Protein AF-A0A167CX88-F1 (afdb_monomer_lite)

pLDDT: mean 72.49, std 18.44, range [33.09, 95.12]

Secondary structure (DSSP, 8-state):
-BTT-EEEEES-GGGEEEEEE--S-GGGGGSS----EEEEEESS--EEEE----TT---SSPEEEEEEEE-SS-PEEES-GGGEEEE-STT-EEEE----TT-S-SSSS-EEEESSEEEEEEEES-EEEEEEPTT-EEEE-TTTEEEEEPPTT--PPEEE------------HHHHHHHHH-GGGGTHHHHHHHHHHHHHSSSS-EEEEESSEEEEEESSPPPHHHHS-HHHHHHHHTT-

Sequence (240 aa):
MRRGSIVGVNGSLADITSNLAIKQPLKELASTKPVLYQHVSATSPATLLVADSSKKSRSHSANRYTVINVDESRSWTVGQRNAILGWNSAFVKVEAKKTGLGSMWKHWGNVSVSGTGQLVLVGDGDLFQIDVGAGEDVLLNPSNVIAYTDSVEGGEGTITRLPHLKSYIELPTVVTDWLEGHKLIKSASSWLKTLTTRLLWRDDISLKLKGPRRVILQTEGTSLDELFTKTELMTRIANK

Foldseek 3Di:
DFPPFWPDKDDDPVQKDKAKDPPDDVVVCVPDPDRTDIDIDGPDDMDTDGHDPDPPPPAPADKDKDKDWAAQQWKKQFFAPSFFRDWDDPFKDWDQAPDPPPPLFNFTSRIIIHGGTMTMTIDGADKDKDFAAAQGKDKADSQFFGMKIAAPVDDDWDWAWPPDPPPPPPDPVVVVVVCPPDPVCVVVVVVVVVVCCVVVVNHTIITMDHDRMMTMTHPDGDDVVNRGPPCSVVVVVVVD

Radius of gyration: 21.55 Å; chains: 1; bounding box: 52×51×61 Å

Structure (mmCIF, N/CA/C/O backbone):
data_AF-A0A167CX88-F1
#
_entry.id   AF-A0A167CX88-F1
#
loop_
_atom_site.group_PDB
_atom_site.id
_atom_site.type_symbol
_atom_site.label_atom_id
_atom_site.label_alt_id
_atom_site.label_comp_id
_atom_site.label_asym_id
_atom_site.label_entity_id
_atom_site.label_seq_id
_atom_site.pdbx_PDB_ins_code
_atom_site.Cartn_x
_atom_site.Cartn_y
_atom_site.Cartn_z
_atom_site.occupancy
_atom_site.B_iso_or_equiv
_atom_site.auth_seq_id
_atom_site.auth_comp_id
_atom_site.auth_asym_id
_atom_site.auth_atom_id
_atom_site.pdbx_PDB_model_num
ATOM 1 N N . MET A 1 1 ? -6.423 4.241 9.506 1.00 88.50 1 MET A N 1
ATOM 2 C CA . MET A 1 1 ? -6.813 4.689 8.145 1.00 88.50 1 MET A CA 1
ATOM 3 C C . MET A 1 1 ? -6.254 6.076 7.860 1.00 88.50 1 MET A C 1
ATOM 5 O O . MET A 1 1 ? -5.916 6.782 8.806 1.00 88.50 1 MET A O 1
ATOM 9 N N . ARG A 1 2 ? -6.103 6.466 6.594 1.00 87.44 2 ARG A N 1
ATOM 10 C CA . ARG A 1 2 ? -5.582 7.776 6.182 1.00 87.44 2 ARG A CA 1
ATOM 11 C C . ARG A 1 2 ? -6.521 8.885 6.659 1.00 87.44 2 ARG A C 1
ATOM 13 O O . ARG A 1 2 ? -7.742 8.746 6.592 1.00 87.44 2 ARG A O 1
ATOM 20 N N . ARG A 1 3 ? -5.977 9.988 7.166 1.00 86.69 3 ARG A N 1
ATOM 21 C CA . ARG A 1 3 ? -6.792 11.124 7.617 1.00 86.69 3 ARG A CA 1
ATOM 22 C C . ARG A 1 3 ? -7.563 11.721 6.436 1.00 86.69 3 ARG A C 1
ATOM 24 O O . ARG A 1 3 ? -6.979 11.937 5.379 1.00 86.69 3 ARG A O 1
ATOM 31 N N . GLY A 1 4 ? -8.847 12.013 6.644 1.00 86.69 4 GLY A N 1
ATOM 32 C CA . GLY A 1 4 ? -9.720 12.601 5.619 1.00 86.69 4 GLY A CA 1
ATOM 33 C C . GLY A 1 4 ? -10.265 11.607 4.590 1.00 86.69 4 GLY A C 1
ATOM 34 O O . GLY A 1 4 ? -10.942 12.030 3.665 1.00 86.69 4 GLY A O 1
ATOM 35 N N . SER A 1 5 ? -9.998 10.307 4.763 1.00 90.06 5 SER A N 1
ATOM 36 C CA . SER A 1 5 ? -10.525 9.256 3.880 1.00 90.06 5 SER A CA 1
ATOM 37 C C . SER A 1 5 ? -11.929 8.768 4.253 1.00 90.06 5 SER A C 1
ATOM 39 O O . SER A 1 5 ? -12.544 8.034 3.493 1.00 90.06 5 SER A O 1
ATOM 41 N N . ILE A 1 6 ? -12.461 9.141 5.419 1.00 91.31 6 ILE A N 1
ATOM 42 C CA . ILE A 1 6 ? -13.815 8.736 5.817 1.00 91.31 6 ILE A CA 1
ATOM 43 C C . ILE A 1 6 ? -14.828 9.576 5.041 1.00 91.31 6 ILE A C 1
ATOM 45 O O . ILE A 1 6 ? -14.807 10.802 5.127 1.00 91.31 6 ILE A O 1
ATOM 49 N N . VAL A 1 7 ? -15.722 8.901 4.324 1.00 92.69 7 VAL A N 1
ATOM 50 C CA . VAL A 1 7 ? -16.837 9.508 3.585 1.00 92.69 7 VAL A CA 1
ATOM 51 C C . VAL A 1 7 ? -18.115 9.471 4.414 1.00 92.69 7 VAL A C 1
ATOM 53 O O . VAL A 1 7 ? -18.885 10.425 4.408 1.00 92.69 7 VAL A O 1
ATOM 56 N N . GLY A 1 8 ? -18.337 8.376 5.141 1.00 91.50 8 GLY A N 1
ATOM 57 C CA . GLY A 1 8 ? -19.558 8.171 5.907 1.00 91.50 8 GLY A CA 1
ATOM 58 C C . GLY A 1 8 ? -19.356 7.212 7.068 1.00 91.50 8 GLY A C 1
ATOM 59 O O . GLY A 1 8 ? -18.467 6.359 7.050 1.00 91.50 8 GLY A O 1
ATOM 60 N N . VAL A 1 9 ? -20.199 7.370 8.082 1.00 92.88 9 VAL A N 1
ATOM 61 C CA . VAL A 1 9 ? -20.203 6.567 9.303 1.00 92.88 9 VAL A CA 1
ATOM 62 C C . VAL A 1 9 ? -21.646 6.185 9.603 1.00 92.88 9 VAL A C 1
ATOM 64 O O . VAL A 1 9 ? -22.520 7.047 9.591 1.00 92.88 9 VAL A O 1
ATOM 67 N N . ASN A 1 10 ? -21.889 4.905 9.863 1.00 93.69 10 ASN A N 1
ATOM 68 C CA . ASN A 1 10 ? -23.180 4.386 10.299 1.00 93.69 10 ASN A CA 1
ATOM 69 C C . ASN A 1 10 ? -23.002 3.634 11.627 1.00 93.69 10 ASN A C 1
ATOM 71 O O . ASN A 1 10 ? -22.122 2.778 11.729 1.00 93.69 10 ASN A O 1
ATOM 75 N N . GLY A 1 11 ? -23.812 3.965 12.632 1.00 90.81 11 GLY A N 1
ATOM 76 C CA . GLY A 1 11 ? -23.753 3.405 13.983 1.00 90.81 11 GLY A CA 1
ATOM 77 C C . GLY A 1 11 ? -24.022 4.458 15.060 1.00 90.81 11 GLY A C 1
ATOM 78 O O . GLY A 1 11 ? -24.407 5.591 14.764 1.00 90.81 11 GLY A O 1
ATOM 79 N N . SER A 1 12 ? -23.797 4.090 16.321 1.00 89.19 12 SER A N 1
ATOM 80 C CA . SER A 1 12 ? -23.878 5.023 17.448 1.00 89.19 12 SER A CA 1
ATOM 81 C C . SER A 1 12 ? -22.685 5.980 17.418 1.00 89.19 12 SER A C 1
ATOM 83 O O . SER A 1 12 ? -21.560 5.607 17.739 1.00 89.19 12 SER A O 1
ATOM 85 N N . LEU A 1 13 ? -22.910 7.231 17.008 1.00 84.56 13 LEU A N 1
ATOM 86 C CA . LEU A 1 13 ? -21.833 8.223 16.875 1.00 84.56 13 LEU A CA 1
ATOM 87 C C . LEU A 1 13 ? -21.179 8.586 18.217 1.00 84.56 13 LEU A C 1
ATOM 89 O O . LEU A 1 13 ? -20.028 9.012 18.230 1.00 84.56 13 LEU A O 1
ATOM 93 N N . ALA A 1 14 ? -21.893 8.399 19.331 1.00 83.81 14 ALA A N 1
ATOM 94 C CA . ALA A 1 14 ? -21.364 8.614 20.678 1.00 83.81 14 ALA A CA 1
ATOM 95 C C . ALA A 1 14 ? -20.278 7.590 21.058 1.00 83.81 14 ALA A C 1
ATOM 97 O O . ALA A 1 14 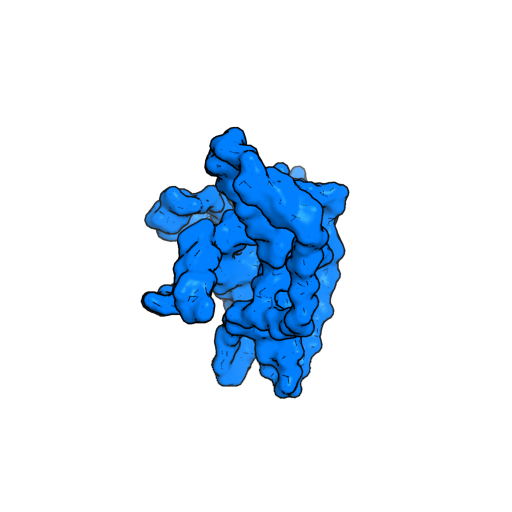? -19.400 7.889 21.861 1.00 83.81 14 ALA A O 1
ATOM 98 N N . ASP A 1 15 ? -20.319 6.411 20.438 1.00 83.69 15 ASP A N 1
ATOM 99 C CA . ASP A 1 15 ? -19.433 5.280 20.716 1.00 83.69 15 ASP A CA 1
ATOM 100 C C . ASP A 1 15 ? -18.189 5.258 19.820 1.00 83.69 15 ASP A C 1
ATOM 102 O O . ASP A 1 15 ? -17.337 4.377 19.954 1.00 83.69 15 ASP A O 1
ATOM 106 N N . ILE A 1 16 ? -18.084 6.203 18.879 1.00 84.56 16 ILE A N 1
ATOM 107 C CA . ILE A 1 16 ? -17.019 6.258 17.880 1.00 84.56 16 ILE A CA 1
ATOM 108 C C . ILE A 1 16 ? -16.039 7.362 18.247 1.00 84.56 16 ILE A C 1
ATOM 110 O O . ILE A 1 16 ? -16.368 8.547 18.270 1.00 84.56 16 ILE A O 1
ATOM 114 N N . THR A 1 17 ? -14.786 6.977 18.448 1.00 86.00 17 THR A N 1
ATOM 115 C CA . THR A 1 17 ? -13.707 7.915 18.754 1.00 86.00 17 THR A CA 1
ATOM 116 C C . THR A 1 17 ? -12.650 7.882 17.661 1.00 86.00 17 THR A C 1
ATOM 118 O O . THR A 1 17 ? -12.182 6.812 17.266 1.00 86.00 17 THR A O 1
ATOM 121 N N . SER A 1 18 ? -12.242 9.061 17.187 1.00 82.94 18 SER A N 1
ATOM 122 C CA . SER A 1 18 ? -11.177 9.223 16.193 1.00 82.94 18 SER A CA 1
ATOM 123 C C . SER A 1 18 ? -9.986 9.947 16.810 1.00 82.94 18 SER A C 1
ATOM 125 O O . SER A 1 18 ? -10.054 11.143 17.086 1.00 82.94 18 SER A O 1
ATOM 127 N N . ASN A 1 19 ? -8.871 9.239 16.961 1.00 82.38 19 ASN A N 1
ATOM 128 C CA . ASN A 1 19 ? -7.617 9.787 17.464 1.00 82.38 19 ASN A CA 1
ATOM 129 C C . ASN A 1 19 ? -6.612 9.969 16.324 1.00 82.38 19 ASN A C 1
ATOM 131 O O . ASN A 1 19 ? -6.424 9.085 15.484 1.00 82.38 19 ASN A O 1
ATOM 135 N N . LEU A 1 20 ? -5.935 11.117 16.285 1.00 75.38 20 LEU A N 1
ATOM 136 C CA . LEU A 1 20 ? -4.880 11.357 15.305 1.00 75.38 20 LEU A CA 1
ATOM 137 C C . LEU A 1 20 ? -3.637 10.539 15.675 1.00 75.38 20 LEU A C 1
ATOM 139 O O . LEU A 1 20 ? -3.108 10.667 16.774 1.00 75.38 20 LEU A O 1
ATOM 143 N N . ALA A 1 21 ? -3.140 9.738 14.734 1.00 68.56 21 ALA A N 1
ATOM 144 C CA . ALA A 1 21 ? -1.930 8.948 14.903 1.00 68.56 21 ALA A CA 1
ATOM 145 C C . ALA A 1 21 ? -0.823 9.498 13.994 1.00 68.56 21 ALA A C 1
ATOM 147 O O . ALA A 1 21 ? -0.744 9.189 12.800 1.00 68.56 21 ALA A O 1
ATOM 148 N N . ILE A 1 22 ? 0.067 10.308 14.568 1.00 62.81 22 ILE A N 1
ATOM 149 C CA . ILE A 1 22 ? 1.291 10.741 13.889 1.00 62.81 22 ILE A CA 1
ATOM 150 C C . ILE A 1 22 ? 2.338 9.647 14.101 1.00 62.81 22 ILE A C 1
ATOM 152 O O . ILE A 1 22 ? 3.037 9.618 15.105 1.00 62.81 22 ILE A O 1
ATOM 156 N N . LYS A 1 23 ? 2.418 8.706 13.159 1.00 59.84 23 LYS A N 1
ATOM 157 C CA . LYS A 1 23 ? 3.339 7.559 13.240 1.00 59.84 23 LYS A CA 1
ATOM 158 C C . LYS A 1 23 ? 4.751 7.836 12.695 1.00 59.84 23 LYS A C 1
ATOM 160 O O . LYS A 1 23 ? 5.501 6.892 12.486 1.00 59.84 23 LYS A O 1
ATOM 165 N N . GLN A 1 24 ? 5.121 9.093 12.433 1.00 56.62 24 GLN A N 1
ATOM 166 C CA . GLN A 1 24 ? 6.445 9.433 11.893 1.00 56.62 24 GLN A CA 1
ATOM 167 C C . GLN A 1 24 ? 7.223 10.390 12.800 1.00 56.62 24 GLN A C 1
ATOM 169 O O . GLN A 1 24 ? 6.633 11.347 13.307 1.00 56.62 24 GLN A O 1
ATOM 174 N N . PRO A 1 25 ? 8.543 10.186 12.967 1.00 47.22 25 PRO A N 1
ATOM 175 C CA . PRO A 1 25 ? 9.397 11.143 13.654 1.00 47.22 25 PRO A CA 1
ATOM 176 C C . PRO A 1 25 ? 9.430 12.464 12.875 1.00 47.22 25 PRO A C 1
ATOM 178 O O . PRO A 1 25 ? 9.623 12.472 11.659 1.00 47.22 25 PRO A O 1
ATOM 181 N N . LEU A 1 26 ? 9.291 13.598 13.575 1.00 47.09 26 LEU A N 1
ATOM 182 C CA . LEU A 1 26 ? 9.173 14.922 12.946 1.00 47.09 26 LEU A CA 1
ATOM 183 C C . LEU A 1 26 ? 10.333 15.285 11.996 1.00 47.09 26 LEU A C 1
ATOM 185 O O . LEU A 1 26 ? 10.169 16.126 11.120 1.00 47.09 26 LEU A O 1
ATOM 189 N N . LYS A 1 27 ? 11.495 14.633 12.124 1.00 45.44 27 LYS A N 1
ATOM 190 C CA . LYS A 1 27 ? 12.666 14.855 11.261 1.00 45.44 27 LYS A CA 1
ATOM 191 C C . LYS A 1 27 ? 12.465 14.366 9.817 1.00 45.44 27 LYS A C 1
ATOM 193 O O . LYS A 1 27 ? 13.036 14.956 8.907 1.00 45.44 27 LYS A O 1
ATOM 198 N N . GLU A 1 28 ? 11.621 13.358 9.582 1.00 50.78 28 GLU A N 1
ATOM 199 C CA . GLU A 1 28 ? 11.285 12.883 8.225 1.00 50.78 28 GLU A CA 1
ATOM 200 C C . GLU A 1 28 ? 10.271 13.796 7.505 1.00 50.78 28 GLU A C 1
ATOM 202 O O . GLU A 1 28 ? 10.107 13.718 6.286 1.00 50.78 28 GLU A O 1
ATOM 207 N N . LEU A 1 29 ? 9.625 14.710 8.242 1.00 43.88 29 LEU A N 1
ATOM 208 C CA . LEU A 1 29 ? 8.629 15.657 7.723 1.00 43.88 29 LEU A CA 1
ATOM 209 C C . LEU A 1 29 ? 9.241 16.804 6.910 1.00 43.88 29 LEU A C 1
ATOM 211 O O . LEU A 1 29 ? 8.539 17.436 6.126 1.00 43.88 29 LEU A O 1
ATOM 215 N N . ALA A 1 30 ? 10.536 17.086 7.084 1.00 42.59 30 ALA A N 1
ATOM 216 C CA . ALA A 1 30 ? 11.193 18.233 6.454 1.00 42.59 30 ALA A CA 1
ATOM 217 C C . ALA A 1 30 ? 11.396 18.068 4.934 1.00 42.59 30 ALA A C 1
ATOM 219 O O . ALA A 1 30 ? 11.572 19.055 4.227 1.00 42.59 30 ALA A O 1
ATOM 220 N N . SER A 1 31 ? 11.356 16.831 4.421 1.00 48.62 31 SER A N 1
ATOM 221 C CA . SER A 1 31 ? 11.623 16.514 3.009 1.00 48.62 31 SER A CA 1
ATOM 222 C C . SER A 1 31 ? 10.366 16.182 2.196 1.00 48.62 31 SER A C 1
ATOM 224 O O . SER A 1 31 ? 10.435 16.190 0.968 1.00 48.62 31 SER A O 1
ATOM 226 N N . THR A 1 32 ? 9.238 15.849 2.835 1.00 53.78 32 THR A N 1
ATOM 227 C CA . THR A 1 32 ? 8.076 15.264 2.139 1.00 53.78 32 THR A CA 1
ATOM 228 C C . THR A 1 32 ? 6.777 15.545 2.891 1.00 53.78 32 THR A C 1
ATOM 230 O O . THR A 1 32 ? 6.758 15.545 4.120 1.00 53.78 32 THR A O 1
ATOM 233 N N . LYS A 1 33 ? 5.659 15.741 2.174 1.00 57.91 33 LYS A N 1
ATOM 234 C CA . LYS A 1 33 ? 4.341 15.921 2.809 1.00 57.91 33 LYS A CA 1
ATOM 235 C C . LYS A 1 33 ? 3.976 14.658 3.613 1.00 57.91 33 LYS A C 1
ATOM 237 O O . LYS A 1 33 ? 3.909 13.585 3.011 1.00 57.91 33 LYS A O 1
ATOM 242 N N . PRO A 1 34 ? 3.712 14.743 4.930 1.00 64.94 34 PRO A N 1
ATOM 243 C CA . PRO A 1 34 ? 3.355 13.568 5.715 1.00 64.94 34 PRO A CA 1
ATOM 244 C C . PRO A 1 34 ? 2.040 12.949 5.266 1.00 64.94 34 PRO A C 1
ATOM 246 O O . PRO A 1 34 ? 1.023 13.636 5.155 1.00 64.94 34 PRO A O 1
ATOM 249 N N . VAL A 1 35 ? 2.028 11.623 5.131 1.00 71.44 35 VAL A N 1
ATOM 250 C CA . VAL A 1 35 ? 0.777 10.866 5.183 1.00 71.44 35 VAL A CA 1
ATOM 251 C C . VAL A 1 35 ? 0.355 10.777 6.645 1.00 71.44 35 VAL A C 1
ATOM 253 O O . VAL A 1 35 ? 1.036 10.154 7.463 1.00 71.44 35 VAL A O 1
ATOM 256 N N . LEU A 1 36 ? -0.741 11.458 6.973 1.00 81.88 36 LEU A N 1
ATOM 257 C CA . LEU A 1 36 ? -1.349 11.433 8.298 1.00 81.88 36 LEU A CA 1
ATOM 258 C C . LEU A 1 36 ? -2.336 10.275 8.385 1.00 81.88 36 LEU A C 1
ATOM 260 O O . LEU A 1 36 ? -3.151 10.077 7.480 1.00 81.88 36 LEU A O 1
ATOM 264 N N . TYR A 1 37 ? -2.297 9.558 9.502 1.00 85.31 37 TYR A N 1
ATOM 265 C CA . TYR A 1 37 ? -3.230 8.483 9.799 1.00 85.31 37 TYR A CA 1
ATOM 266 C C . TYR A 1 37 ? -4.064 8.839 11.024 1.00 85.31 37 TYR A C 1
ATOM 268 O O . TYR A 1 37 ? -3.630 9.568 11.911 1.00 85.31 37 TYR A O 1
ATOM 276 N N . GLN A 1 38 ? -5.276 8.309 11.064 1.00 88.75 38 GLN A N 1
ATOM 277 C CA . GLN A 1 38 ? -6.162 8.360 12.214 1.00 88.75 38 GLN A CA 1
ATOM 278 C C . GLN A 1 38 ? -6.532 6.938 12.634 1.00 88.75 38 GLN A C 1
ATOM 280 O O . GLN A 1 38 ? -6.705 6.038 11.795 1.00 88.75 38 GLN A O 1
ATOM 285 N N . HIS A 1 39 ? -6.597 6.746 13.943 1.00 89.56 39 HIS A N 1
ATOM 286 C CA . HIS A 1 39 ? -7.103 5.550 14.584 1.00 89.56 39 HIS A CA 1
ATOM 287 C C . HIS A 1 39 ? -8.572 5.782 14.915 1.00 89.56 39 HIS A C 1
ATOM 289 O O . HIS A 1 39 ? -8.901 6.752 15.593 1.00 89.56 39 HIS A O 1
ATOM 295 N N . VAL A 1 40 ? -9.437 4.911 14.406 1.00 88.56 40 VAL A N 1
ATOM 296 C CA . VAL A 1 40 ? -10.869 4.947 14.691 1.00 88.56 40 VAL A CA 1
ATOM 297 C C . VAL A 1 40 ? -11.198 3.695 15.476 1.00 88.56 40 VAL A C 1
ATOM 299 O O . VAL A 1 40 ? -10.878 2.594 15.025 1.00 88.56 40 VAL A O 1
ATOM 302 N N . SER A 1 41 ? -11.812 3.881 16.634 1.00 88.88 41 SER A N 1
ATOM 303 C CA . SER A 1 41 ? -12.308 2.813 17.494 1.00 88.88 41 SER A CA 1
ATOM 304 C C . SER A 1 41 ? -13.787 3.040 17.764 1.00 88.88 41 SER A C 1
ATOM 306 O O . SER A 1 41 ? -14.226 4.185 17.876 1.00 88.88 41 SER A O 1
ATOM 308 N N . ALA A 1 42 ? -14.540 1.949 17.847 1.00 89.50 42 ALA A N 1
ATOM 309 C CA . ALA A 1 42 ? -15.957 1.956 18.170 1.00 89.50 42 ALA A CA 1
ATOM 310 C C . ALA A 1 42 ? -16.212 0.946 19.294 1.00 89.50 42 ALA A C 1
ATOM 312 O O . ALA A 1 42 ? -15.680 -0.165 19.239 1.00 89.50 42 ALA A O 1
ATOM 313 N N . THR A 1 43 ? -16.983 1.326 20.313 1.00 91.69 43 THR A N 1
ATOM 314 C CA . THR A 1 43 ? -17.401 0.415 21.399 1.00 91.69 43 THR A CA 1
ATOM 315 C C . THR A 1 43 ? -18.659 -0.381 21.043 1.00 91.69 43 THR A C 1
ATOM 317 O O . THR A 1 43 ? -18.909 -1.425 21.642 1.00 91.69 43 THR A O 1
ATOM 320 N N . SER A 1 44 ? -19.415 0.066 20.037 1.00 92.62 44 SER A N 1
ATOM 321 C CA . SER A 1 44 ? -20.565 -0.626 19.453 1.00 92.62 44 SER A CA 1
ATOM 322 C C . SER A 1 44 ? -20.344 -0.923 17.958 1.00 92.62 44 SER A C 1
ATOM 324 O O . SER A 1 44 ? -19.475 -0.308 17.329 1.00 92.62 44 SER A O 1
ATOM 326 N N . PRO A 1 45 ? -21.078 -1.887 17.361 1.00 92.56 45 PRO A N 1
ATOM 327 C CA . PRO A 1 45 ? -20.953 -2.196 15.939 1.00 92.56 45 PRO A CA 1
ATOM 328 C C . PRO A 1 45 ? -21.188 -0.957 15.068 1.00 92.56 45 PRO A C 1
ATOM 330 O O . PRO A 1 45 ? -22.246 -0.332 15.121 1.00 92.56 45 PRO A O 1
ATOM 333 N N . ALA A 1 46 ? -20.197 -0.619 14.245 1.00 90.69 46 ALA A N 1
ATOM 334 C CA . ALA A 1 46 ? -20.229 0.536 13.360 1.00 90.69 46 ALA A CA 1
ATOM 335 C C . ALA A 1 46 ? -19.707 0.161 11.971 1.00 90.69 46 ALA A C 1
ATOM 337 O O . ALA A 1 46 ? -18.821 -0.680 11.821 1.00 90.69 46 ALA A O 1
ATOM 338 N N . THR A 1 47 ? -20.249 0.816 10.949 1.00 92.94 47 THR A N 1
ATOM 339 C CA . THR A 1 47 ? -19.808 0.687 9.558 1.00 92.94 47 THR A CA 1
ATOM 340 C C . THR A 1 47 ? -19.201 2.003 9.098 1.00 92.94 47 THR A C 1
ATOM 342 O O . THR A 1 47 ? -19.774 3.072 9.309 1.00 92.94 47 THR A O 1
ATOM 345 N N . LEU A 1 48 ? -18.039 1.929 8.452 1.00 91.69 48 LEU A N 1
ATOM 346 C CA . LEU A 1 48 ? -17.325 3.087 7.923 1.00 91.69 48 LEU A CA 1
ATOM 347 C C . LEU A 1 48 ? -17.204 2.956 6.409 1.00 91.69 48 LEU A C 1
ATOM 349 O O . LEU A 1 48 ? -16.690 1.956 5.911 1.00 91.69 48 LEU A O 1
ATOM 353 N N . LEU A 1 49 ? -17.632 3.990 5.690 1.00 92.62 49 LEU A N 1
ATOM 354 C CA . LEU A 1 49 ? -17.334 4.144 4.275 1.00 92.62 49 LEU A CA 1
ATOM 355 C C . LEU A 1 49 ? -16.053 4.962 4.137 1.00 92.62 49 LEU A C 1
ATOM 357 O O . LEU A 1 49 ? -15.971 6.093 4.623 1.00 92.62 49 LEU A O 1
ATOM 361 N N . VAL A 1 50 ? -15.059 4.386 3.467 1.00 91.44 50 VAL A N 1
ATOM 362 C CA . VAL A 1 50 ? -13.736 4.984 3.287 1.00 91.44 50 VAL A CA 1
ATOM 363 C C . VAL A 1 50 ? -13.446 5.106 1.796 1.00 91.44 50 VAL A C 1
ATOM 365 O O . VAL A 1 50 ? -13.636 4.152 1.049 1.00 91.44 50 VAL A O 1
ATOM 368 N N . ALA A 1 51 ? -12.963 6.268 1.372 1.00 90.62 51 ALA A N 1
ATOM 369 C CA . ALA A 1 51 ? -12.484 6.524 0.024 1.00 90.62 51 ALA A CA 1
ATOM 370 C C . ALA A 1 51 ? -11.171 7.302 0.083 1.00 90.62 51 ALA A C 1
ATOM 372 O O . ALA A 1 51 ? -10.940 8.120 0.976 1.00 90.62 51 ALA A O 1
ATOM 373 N N . ASP A 1 52 ? -10.294 7.066 -0.886 1.00 87.62 52 ASP A N 1
ATOM 374 C CA . ASP A 1 52 ? -9.097 7.891 -1.003 1.00 87.62 52 ASP A CA 1
ATOM 375 C C . ASP A 1 52 ? -9.474 9.295 -1.488 1.00 87.62 52 ASP A C 1
ATOM 377 O O . ASP A 1 52 ? -9.989 9.482 -2.586 1.00 87.62 52 ASP A O 1
ATOM 381 N N . SER A 1 53 ? -9.210 10.292 -0.648 1.00 74.00 53 SER A N 1
ATOM 382 C CA . SER A 1 53 ? -9.522 11.697 -0.914 1.00 74.00 53 SER A CA 1
ATOM 383 C C . SER A 1 53 ? -8.356 12.439 -1.576 1.00 74.00 53 SER A C 1
ATOM 385 O O . SER A 1 53 ? -8.310 13.677 -1.561 1.00 74.00 53 SER A O 1
ATOM 387 N N . SER A 1 54 ? -7.331 11.720 -2.048 1.00 65.75 54 SER A N 1
ATOM 388 C CA . SER A 1 54 ? -6.125 12.358 -2.550 1.00 65.75 54 SER A CA 1
ATOM 389 C C . SER A 1 54 ? -6.383 12.952 -3.935 1.00 65.75 54 SER A C 1
ATOM 391 O O . SER A 1 54 ? -6.542 12.267 -4.935 1.00 65.75 54 SER A O 1
ATOM 393 N N . LYS A 1 55 ? -6.413 14.288 -3.997 1.00 52.84 55 LYS A N 1
ATOM 394 C CA . LYS A 1 55 ? -6.618 15.090 -5.223 1.00 52.84 55 LYS A CA 1
ATOM 395 C C . LYS A 1 55 ? -5.446 15.007 -6.220 1.00 52.84 55 LYS A C 1
ATOM 397 O O . LYS A 1 55 ? -5.221 15.936 -6.989 1.00 52.84 55 LYS A O 1
ATOM 402 N N . LYS A 1 56 ? -4.605 13.983 -6.092 1.00 53.06 56 LYS A N 1
ATOM 403 C CA . LYS A 1 56 ? -3.271 13.895 -6.692 1.00 53.06 56 LYS A CA 1
ATOM 404 C C . LYS A 1 56 ? -3.145 12.820 -7.749 1.00 53.06 56 LYS A C 1
ATOM 406 O O . LYS A 1 56 ? -2.113 12.817 -8.418 1.00 53.06 56 LYS A O 1
ATOM 411 N N . SER A 1 57 ? -4.153 11.969 -7.921 1.00 52.56 57 SER A N 1
ATOM 412 C CA . SER A 1 57 ? -4.153 11.093 -9.073 1.00 52.56 57 SER A CA 1
ATOM 413 C C . SER A 1 57 ? -4.274 11.974 -10.316 1.00 52.56 57 SER A C 1
ATOM 415 O O . SER A 1 57 ? -5.330 12.510 -10.636 1.00 52.56 57 SER A O 1
ATOM 417 N N . ARG A 1 58 ? -3.126 12.240 -10.954 1.00 55.34 58 ARG A N 1
ATOM 418 C CA . ARG A 1 58 ? -3.050 12.821 -12.304 1.00 55.34 58 ARG A CA 1
ATOM 419 C C . ARG A 1 58 ? -3.604 11.839 -13.342 1.00 55.34 58 ARG A C 1
ATOM 421 O O . ARG A 1 58 ? -3.710 12.197 -14.515 1.00 55.34 58 ARG A O 1
ATOM 428 N N . SER A 1 59 ? -3.911 10.620 -12.901 1.00 59.06 59 SER A N 1
ATOM 429 C CA . SER A 1 59 ? -4.671 9.631 -13.630 1.00 59.06 59 SER A CA 1
ATOM 430 C C . SER A 1 59 ? -6.039 10.185 -13.998 1.00 59.06 59 SER A C 1
ATOM 432 O O . SER A 1 59 ? -6.723 10.806 -13.186 1.00 59.06 59 SER A O 1
ATOM 434 N N . HIS A 1 60 ? -6.440 9.939 -15.239 1.00 65.25 60 HIS A N 1
ATOM 435 C CA . HIS A 1 60 ? -7.831 10.116 -15.652 1.00 65.25 60 HIS A CA 1
ATOM 436 C C . HIS A 1 60 ? -8.702 8.920 -15.233 1.00 65.25 60 HIS A C 1
ATOM 438 O O . HIS A 1 60 ? -9.918 8.956 -15.420 1.00 65.25 60 HIS A O 1
ATOM 444 N N . SER A 1 61 ? -8.093 7.872 -14.673 1.00 72.06 61 SER A N 1
ATOM 445 C CA . SER A 1 61 ? -8.770 6.659 -14.243 1.00 72.06 61 SER A CA 1
ATOM 446 C C . SER A 1 61 ? -9.198 6.737 -12.784 1.00 72.06 61 SER A C 1
ATOM 448 O O . SER A 1 61 ? -8.605 7.420 -11.951 1.00 72.06 61 SER A O 1
ATOM 450 N N . ALA A 1 62 ? -10.273 6.020 -12.472 1.00 80.75 62 ALA A N 1
ATOM 451 C CA . ALA A 1 62 ? -10.764 5.917 -11.109 1.00 80.75 62 ALA A CA 1
ATOM 452 C C . ALA A 1 62 ? -9.777 5.134 -10.231 1.00 80.75 62 ALA A C 1
ATOM 454 O O . ALA A 1 62 ? -9.263 4.095 -10.648 1.00 80.75 62 ALA A O 1
ATOM 455 N N . ASN A 1 63 ? -9.591 5.588 -8.991 1.00 87.50 63 ASN A N 1
ATOM 456 C CA . ASN A 1 63 ? -8.839 4.849 -7.981 1.00 87.50 63 ASN A CA 1
ATOM 457 C C . ASN A 1 63 ? -9.479 3.472 -7.745 1.00 87.50 63 ASN A C 1
ATOM 459 O O . ASN A 1 63 ? -10.705 3.354 -7.611 1.00 87.50 63 ASN A O 1
ATOM 463 N N . ARG A 1 64 ? -8.648 2.436 -7.643 1.00 91.81 64 ARG A N 1
ATOM 464 C CA . ARG A 1 64 ? -9.069 1.075 -7.290 1.00 91.81 64 ARG A CA 1
ATOM 465 C C . ARG A 1 64 ? -8.513 0.690 -5.931 1.00 91.81 64 ARG A C 1
ATOM 467 O O . ARG A 1 64 ? -7.457 1.160 -5.514 1.00 91.81 64 ARG A O 1
ATOM 474 N N . TYR A 1 65 ? -9.250 -0.171 -5.239 1.00 93.56 65 TYR A N 1
ATOM 475 C CA . TYR A 1 65 ? -8.913 -0.633 -3.899 1.00 93.56 65 TYR A CA 1
ATOM 476 C C . TYR A 1 65 ? -8.647 -2.130 -3.929 1.00 93.56 65 TYR A C 1
ATOM 478 O O . TYR A 1 65 ? -9.364 -2.876 -4.593 1.00 93.56 65 TYR A O 1
ATOM 486 N N . THR A 1 66 ? -7.648 -2.569 -3.175 1.00 95.12 66 THR A N 1
ATOM 487 C CA . THR A 1 66 ? -7.410 -3.988 -2.922 1.00 95.12 66 THR A CA 1
ATOM 488 C C . THR A 1 66 ? -7.189 -4.220 -1.438 1.00 95.12 66 THR A C 1
ATOM 490 O O . THR A 1 66 ? -6.608 -3.386 -0.738 1.00 95.12 66 THR A O 1
ATOM 493 N N . VAL A 1 67 ? -7.690 -5.350 -0.951 1.00 94.44 67 VAL A N 1
ATOM 494 C CA . VAL A 1 67 ? -7.506 -5.788 0.429 1.00 94.44 67 VAL A CA 1
ATOM 495 C C . VAL A 1 67 ? -6.558 -6.967 0.401 1.00 94.44 67 VAL A C 1
ATOM 497 O O . VAL A 1 67 ? -6.847 -7.989 -0.219 1.00 94.44 67 VAL A O 1
ATOM 500 N N . ILE A 1 68 ? -5.432 -6.826 1.087 1.00 93.00 68 ILE A N 1
ATOM 501 C CA . ILE A 1 68 ? -4.479 -7.912 1.263 1.00 93.00 68 ILE A CA 1
ATOM 502 C C . ILE A 1 68 ? -4.554 -8.419 2.699 1.00 93.00 68 ILE A C 1
ATOM 504 O O . ILE A 1 68 ? -4.630 -7.639 3.652 1.00 93.00 68 ILE A O 1
ATOM 508 N N . ASN A 1 69 ? -4.517 -9.738 2.847 1.00 92.38 69 ASN A N 1
ATOM 509 C CA . ASN A 1 69 ? -4.348 -10.367 4.148 1.00 92.38 69 ASN A CA 1
ATOM 510 C C . ASN A 1 69 ? -2.853 -10.361 4.484 1.00 92.38 69 ASN A C 1
ATOM 512 O O . ASN A 1 69 ? -2.029 -10.833 3.699 1.00 92.38 69 ASN A O 1
ATOM 516 N N . VAL A 1 70 ? -2.522 -9.779 5.630 1.00 90.69 70 VAL A N 1
ATOM 517 C CA . VAL A 1 70 ? -1.1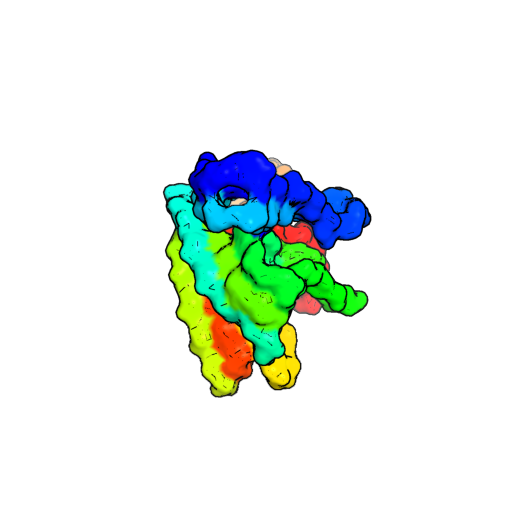80 -9.768 6.206 1.00 90.69 70 VAL A CA 1
ATOM 518 C C . VAL A 1 70 ? -1.129 -10.902 7.220 1.00 90.69 70 VAL A C 1
ATOM 520 O O . VAL A 1 70 ? -2.001 -10.996 8.089 1.00 90.69 70 VAL A O 1
ATOM 523 N N . ASP A 1 71 ? -0.133 -11.765 7.074 1.00 87.62 71 ASP A N 1
ATOM 524 C CA . ASP A 1 71 ? 0.141 -12.877 7.972 1.00 87.62 71 ASP A CA 1
ATOM 525 C C . ASP A 1 71 ? 1.532 -12.732 8.609 1.00 87.62 71 ASP A C 1
ATOM 527 O O . ASP A 1 71 ? 2.360 -11.916 8.196 1.00 87.62 71 ASP A O 1
ATOM 531 N N . GLU A 1 72 ? 1.803 -13.532 9.639 1.00 83.50 72 GLU A N 1
ATOM 532 C CA . GLU A 1 72 ? 3.105 -13.524 10.321 1.00 83.50 72 GLU A CA 1
ATOM 533 C C . GLU A 1 72 ? 4.211 -14.184 9.492 1.00 83.50 72 GLU A C 1
ATOM 535 O O . GLU A 1 72 ? 5.390 -14.030 9.804 1.00 83.50 72 GLU A O 1
ATOM 540 N N . SER A 1 73 ? 3.844 -14.923 8.441 1.00 83.00 73 SER A N 1
ATOM 541 C CA . SER A 1 73 ? 4.790 -15.696 7.640 1.00 83.00 73 SER A CA 1
ATOM 542 C C . SER A 1 73 ? 5.579 -14.821 6.669 1.00 83.00 73 SER A C 1
ATOM 544 O O . SER A 1 73 ? 6.737 -15.120 6.372 1.00 83.00 73 SER A O 1
ATOM 546 N N . ARG A 1 74 ? 4.964 -13.744 6.163 1.00 84.25 74 ARG A N 1
ATOM 547 C CA . ARG A 1 74 ? 5.566 -12.853 5.167 1.00 84.25 74 ARG A CA 1
ATOM 548 C C . ARG A 1 74 ? 5.256 -11.397 5.481 1.00 84.25 74 ARG A C 1
ATOM 550 O O . ARG A 1 74 ? 4.105 -10.964 5.475 1.00 84.25 74 ARG A O 1
ATOM 557 N N . SER A 1 75 ? 6.309 -10.604 5.654 1.00 88.12 75 SER A N 1
ATOM 558 C CA . SER A 1 75 ? 6.188 -9.150 5.656 1.00 88.12 75 SER A CA 1
ATOM 559 C C . SER A 1 75 ? 5.960 -8.620 4.243 1.00 88.12 75 SER A C 1
ATOM 561 O O . SER A 1 75 ? 6.455 -9.156 3.248 1.00 88.12 75 SER A O 1
ATOM 563 N N . TRP A 1 76 ? 5.208 -7.533 4.162 1.00 90.69 76 TRP A N 1
ATOM 564 C CA . TRP A 1 76 ? 4.973 -6.783 2.942 1.00 90.69 76 TRP A CA 1
ATOM 565 C C . TRP A 1 76 ? 5.833 -5.528 2.942 1.00 90.69 76 TRP A C 1
ATOM 567 O O . TRP A 1 76 ? 5.767 -4.717 3.864 1.00 90.69 76 TRP A O 1
ATOM 577 N N . THR A 1 77 ? 6.595 -5.329 1.877 1.00 89.25 77 THR A N 1
ATOM 578 C CA . THR A 1 77 ? 7.216 -4.044 1.583 1.00 89.25 77 THR A CA 1
ATOM 579 C C . THR A 1 77 ? 6.289 -3.254 0.666 1.00 89.25 77 THR A C 1
ATOM 581 O O . THR A 1 77 ? 5.958 -3.684 -0.440 1.00 89.25 77 THR A O 1
ATOM 584 N N . VAL A 1 78 ? 5.869 -2.075 1.119 1.00 88.31 78 VAL A N 1
ATOM 585 C CA . VAL A 1 78 ? 5.065 -1.145 0.324 1.00 88.31 78 VAL A CA 1
ATOM 586 C C . VAL A 1 78 ? 6.005 -0.160 -0.368 1.00 88.31 78 VAL A C 1
ATOM 588 O O . VAL A 1 78 ? 6.675 0.648 0.279 1.00 88.31 78 VAL A O 1
ATOM 591 N N . GLY A 1 79 ? 6.049 -0.242 -1.699 1.00 82.06 79 GLY A N 1
ATOM 592 C CA . GLY A 1 79 ? 6.833 0.632 -2.572 1.00 82.06 79 GLY A CA 1
ATOM 593 C C . GLY A 1 79 ? 6.363 2.079 -2.494 1.00 82.06 79 GLY A C 1
ATOM 594 O O . GLY A 1 79 ? 7.169 3.001 -2.365 1.00 82.06 79 GLY A O 1
ATOM 595 N N . GLN A 1 80 ? 5.043 2.264 -2.499 1.00 83.12 80 GLN A N 1
ATOM 596 C CA . GLN A 1 80 ? 4.397 3.569 -2.555 1.00 83.12 80 GLN A CA 1
ATOM 597 C C . GLN A 1 80 ? 3.667 3.871 -1.250 1.00 83.12 80 GLN A C 1
ATOM 599 O O . GLN A 1 80 ? 2.548 3.421 -1.016 1.00 83.12 80 GLN A O 1
ATOM 604 N N . ARG A 1 81 ? 4.265 4.697 -0.391 1.00 77.81 81 ARG A N 1
ATOM 605 C CA . ARG A 1 81 ? 3.678 5.035 0.916 1.00 77.81 81 ARG A CA 1
ATOM 60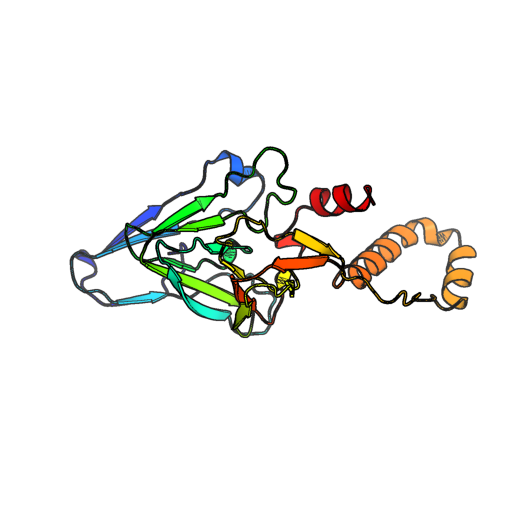6 C C . ARG A 1 81 ? 2.250 5.601 0.829 1.00 77.81 81 ARG A C 1
ATOM 608 O O . ARG A 1 81 ? 1.452 5.381 1.738 1.00 77.81 81 ARG A O 1
ATOM 615 N N . ASN A 1 82 ? 1.937 6.341 -0.236 1.00 82.00 82 ASN A N 1
ATOM 616 C CA . ASN A 1 82 ? 0.614 6.938 -0.451 1.00 82.00 82 ASN A CA 1
ATOM 617 C C . ASN A 1 82 ? -0.473 5.912 -0.796 1.00 82.00 82 ASN A C 1
ATOM 619 O O . ASN A 1 82 ? -1.647 6.235 -0.639 1.00 82.00 82 ASN A O 1
ATOM 623 N N . ALA A 1 83 ? -0.090 4.707 -1.222 1.00 88.56 83 ALA A N 1
ATOM 624 C CA . ALA A 1 83 ? -1.022 3.641 -1.556 1.00 88.56 83 ALA A CA 1
ATOM 625 C C . ALA A 1 83 ? -1.664 3.006 -0.314 1.00 88.56 83 ALA A C 1
ATOM 627 O O . ALA A 1 83 ? -2.657 2.302 -0.430 1.00 88.56 83 ALA A O 1
ATOM 628 N N . ILE A 1 84 ? -1.140 3.238 0.895 1.00 90.56 84 ILE A N 1
ATOM 629 C CA . ILE A 1 84 ? -1.746 2.702 2.119 1.00 90.56 84 ILE A CA 1
ATOM 630 C C . ILE A 1 84 ? -2.960 3.551 2.502 1.00 90.56 84 ILE A C 1
ATOM 632 O O . ILE A 1 84 ? -2.829 4.668 3.013 1.00 90.56 84 ILE A O 1
ATOM 636 N N . LEU A 1 85 ? -4.156 2.990 2.330 1.00 91.75 85 LEU A N 1
ATOM 637 C CA . LEU A 1 85 ? -5.396 3.624 2.774 1.00 91.75 85 LEU A CA 1
ATOM 638 C C . LEU A 1 85 ? -5.649 3.359 4.262 1.00 91.75 85 LEU A C 1
ATOM 640 O O . LEU A 1 85 ? -6.075 4.241 5.012 1.00 91.75 85 LEU A O 1
ATOM 644 N N . GLY A 1 86 ? -5.355 2.152 4.733 1.00 91.56 86 GLY A N 1
ATOM 645 C CA . GLY A 1 86 ? -5.529 1.785 6.131 1.00 91.56 86 GLY A CA 1
ATOM 646 C C . GLY A 1 86 ? -5.276 0.311 6.382 1.00 91.56 86 GLY A C 1
ATOM 647 O O . GLY A 1 86 ? -5.070 -0.457 5.457 1.00 91.56 86 GLY A O 1
ATOM 648 N N . TRP A 1 87 ? -5.295 -0.073 7.647 1.00 92.44 87 TRP A N 1
ATOM 649 C CA . TRP A 1 87 ? -5.205 -1.459 8.081 1.00 92.44 87 TRP A CA 1
ATOM 650 C C . TRP A 1 87 ? -6.109 -1.646 9.296 1.00 92.44 87 TRP A C 1
ATOM 652 O O . TRP A 1 87 ? -6.417 -0.670 9.996 1.00 92.44 87 TRP A O 1
ATOM 662 N N . ASN A 1 88 ? -6.537 -2.881 9.525 1.00 88.06 88 ASN A N 1
ATOM 663 C CA . ASN A 1 88 ? -7.217 -3.285 10.749 1.00 88.06 88 ASN A CA 1
ATOM 664 C C . ASN A 1 88 ? -6.265 -4.118 11.625 1.00 88.06 88 ASN A C 1
ATOM 666 O O . ASN A 1 88 ? -5.146 -4.421 11.220 1.00 88.06 88 ASN A O 1
ATOM 670 N N . SER A 1 89 ? -6.733 -4.480 12.821 1.00 74.31 89 SER A N 1
ATOM 671 C CA . SER A 1 89 ? -6.002 -5.251 13.833 1.00 74.31 89 SER A CA 1
ATOM 672 C C . SER A 1 89 ? -4.916 -4.477 14.595 1.00 74.31 89 SER A C 1
ATOM 674 O O . SER A 1 89 ? -4.141 -3.695 14.041 1.00 74.31 89 SER A O 1
ATOM 676 N N . ALA A 1 90 ? -4.855 -4.723 15.908 1.00 72.88 90 ALA A N 1
ATOM 677 C CA . ALA A 1 90 ? -3.788 -4.239 16.784 1.00 72.88 90 ALA A CA 1
ATOM 678 C C . ALA A 1 90 ? -2.443 -4.937 16.505 1.00 72.88 90 ALA A C 1
ATOM 680 O O . ALA A 1 90 ? -1.395 -4.435 16.909 1.00 72.88 90 ALA A O 1
ATOM 681 N N . PHE A 1 91 ? -2.472 -6.073 15.801 1.00 79.94 91 PHE A N 1
ATOM 682 C CA . PHE A 1 91 ? -1.294 -6.889 15.513 1.00 79.94 91 PHE A CA 1
ATOM 683 C C . PHE A 1 91 ? -0.592 -6.510 14.206 1.00 79.94 91 PHE A C 1
ATOM 685 O O . PHE A 1 91 ? 0.528 -6.960 13.986 1.00 79.94 91 PHE A O 1
ATOM 692 N N . VAL A 1 92 ? -1.195 -5.662 13.364 1.00 84.38 92 VAL A N 1
ATOM 693 C CA . VAL A 1 92 ? -0.531 -5.151 12.157 1.00 84.38 92 VAL A CA 1
ATOM 694 C C . VAL A 1 92 ? 0.390 -3.992 12.526 1.00 84.38 92 VAL A C 1
ATOM 696 O O . VAL A 1 92 ? -0.046 -2.916 12.960 1.00 84.38 92 VAL A O 1
ATOM 699 N N . LYS A 1 93 ? 1.688 -4.200 12.311 1.00 85.50 93 LYS A N 1
ATOM 700 C CA . LYS A 1 93 ? 2.731 -3.194 12.497 1.00 85.50 93 LYS A CA 1
ATOM 701 C C . LYS A 1 93 ? 3.090 -2.601 11.146 1.00 85.50 93 LYS A C 1
ATOM 703 O O . LYS A 1 93 ? 3.433 -3.314 10.214 1.00 85.50 93 LYS A O 1
ATOM 708 N N . VAL A 1 94 ? 2.989 -1.279 11.057 1.00 84.94 94 VAL A N 1
ATOM 709 C CA . VAL A 1 94 ? 3.394 -0.497 9.886 1.00 84.94 94 VAL A CA 1
ATOM 710 C C . VAL A 1 94 ? 4.552 0.375 10.329 1.00 84.94 94 VAL A C 1
ATOM 712 O O . VAL A 1 94 ? 4.352 1.310 11.111 1.00 84.94 94 VAL A O 1
ATOM 715 N N . GLU A 1 95 ? 5.748 0.049 9.860 1.00 82.19 95 GLU A N 1
ATOM 716 C CA . GLU A 1 95 ? 6.990 0.685 10.284 1.00 82.19 95 GLU A CA 1
ATOM 717 C C . GLU A 1 95 ? 7.762 1.209 9.078 1.00 82.19 95 GLU A C 1
ATOM 719 O O . GLU A 1 95 ? 7.741 0.629 7.991 1.00 82.19 95 GLU A O 1
ATOM 724 N N . ALA A 1 96 ? 8.463 2.325 9.271 1.00 75.56 96 ALA A N 1
ATOM 725 C CA . ALA A 1 96 ? 9.457 2.746 8.301 1.00 75.56 96 ALA A CA 1
ATOM 726 C C . ALA A 1 96 ? 10.602 1.725 8.327 1.00 75.56 96 ALA A C 1
ATOM 728 O O . ALA A 1 96 ? 11.178 1.456 9.385 1.00 75.56 96 ALA A O 1
ATOM 729 N N . LYS A 1 97 ? 10.930 1.141 7.174 1.00 69.19 97 LYS A N 1
ATOM 730 C CA . LYS A 1 97 ? 12.058 0.227 7.043 1.00 69.19 97 LYS A CA 1
ATOM 731 C C . LYS A 1 97 ? 13.311 1.006 7.427 1.00 69.19 97 LYS A C 1
ATOM 733 O O . LYS A 1 97 ? 13.645 2.001 6.785 1.00 69.19 97 LYS A O 1
ATOM 738 N N . LYS A 1 98 ? 13.998 0.567 8.487 1.00 55.72 98 LYS A N 1
ATOM 739 C CA . LYS A 1 98 ? 15.317 1.093 8.852 1.00 55.72 98 LYS A CA 1
ATOM 740 C C . LYS A 1 98 ? 16.293 0.661 7.778 1.00 55.72 98 LYS A C 1
ATOM 742 O O . LYS A 1 98 ? 16.934 -0.380 7.853 1.00 55.72 98 LYS A O 1
ATOM 747 N N . THR A 1 99 ? 16.363 1.467 6.743 1.00 50.44 99 THR A N 1
ATOM 748 C CA . THR A 1 99 ? 17.382 1.361 5.731 1.00 50.44 99 THR A CA 1
ATOM 749 C C . THR A 1 99 ? 18.734 1.553 6.401 1.00 50.44 99 THR A C 1
ATOM 751 O O . THR A 1 99 ? 19.015 2.632 6.926 1.00 50.44 99 THR A O 1
ATOM 754 N N . GLY A 1 100 ? 19.560 0.502 6.419 1.00 39.34 100 GLY A N 1
ATOM 755 C CA . GLY A 1 100 ? 20.968 0.627 6.792 1.00 39.34 100 GLY A CA 1
ATOM 756 C C . GLY A 1 100 ? 21.642 1.715 5.953 1.00 39.34 100 GLY A C 1
ATOM 757 O O . GLY A 1 100 ? 21.101 2.127 4.924 1.00 39.34 100 GLY A O 1
ATOM 758 N N . LEU A 1 101 ? 22.826 2.168 6.375 1.00 33.09 101 LEU A N 1
ATOM 759 C CA . LEU A 1 101 ? 23.623 3.254 5.771 1.00 33.09 101 LEU A CA 1
ATOM 760 C C . LEU A 1 101 ? 23.951 3.119 4.257 1.00 33.09 101 LEU A C 1
ATOM 762 O O . LEU A 1 101 ? 24.750 3.887 3.734 1.00 33.09 101 LEU A O 1
ATOM 766 N N . GLY A 1 102 ? 23.327 2.192 3.532 1.00 39.12 102 GLY A N 1
ATOM 767 C CA . GLY A 1 102 ? 23.431 2.002 2.091 1.00 39.12 102 GLY A CA 1
ATOM 768 C C . GLY A 1 102 ? 22.107 1.784 1.349 1.00 39.12 102 GLY A C 1
ATOM 769 O O . GLY A 1 102 ? 22.174 1.394 0.186 1.00 39.12 102 GLY A O 1
ATOM 770 N N . SER A 1 103 ? 20.920 2.012 1.937 1.00 45.72 103 SER A N 1
ATOM 771 C CA . SER A 1 103 ? 19.702 1.989 1.107 1.00 45.72 103 SER A CA 1
ATOM 772 C C . SER A 1 103 ? 19.685 3.181 0.166 1.00 45.72 103 SER A C 1
ATOM 774 O O . SER A 1 103 ? 19.687 4.339 0.583 1.00 45.72 103 SER A O 1
ATOM 776 N N . MET A 1 104 ? 19.703 2.869 -1.122 1.00 49.78 104 MET A N 1
ATOM 777 C CA . MET A 1 104 ? 19.937 3.817 -2.207 1.00 49.78 104 MET A CA 1
ATOM 778 C C . MET A 1 104 ? 18.700 4.630 -2.601 1.00 49.78 104 MET A C 1
ATOM 780 O O . MET A 1 104 ? 18.801 5.443 -3.514 1.00 49.78 104 MET A O 1
ATOM 784 N N . TRP A 1 105 ? 17.562 4.422 -1.931 1.00 58.84 105 TRP A N 1
ATOM 785 C CA . TRP A 1 105 ? 16.286 5.060 -2.258 1.00 58.84 105 TRP A CA 1
ATOM 786 C C . TRP A 1 105 ? 15.542 5.378 -0.957 1.00 58.84 105 TRP A C 1
ATOM 788 O O . TRP A 1 105 ? 14.908 4.513 -0.356 1.00 58.84 105 TRP A O 1
ATOM 798 N N . LYS A 1 106 ? 15.653 6.616 -0.470 1.00 57.16 106 LYS A N 1
ATOM 799 C CA . LYS A 1 106 ? 15.068 7.049 0.810 1.00 57.16 106 LYS A CA 1
ATOM 800 C C . LYS A 1 106 ? 13.538 7.091 0.768 1.00 57.16 106 LYS A C 1
ATOM 802 O O . LYS A 1 106 ? 12.903 7.060 1.825 1.00 57.16 106 LYS A O 1
ATOM 807 N N . HIS A 1 107 ? 12.945 7.158 -0.427 1.00 60.44 107 HIS A N 1
ATOM 808 C CA . HIS A 1 107 ? 11.522 7.461 -0.621 1.00 60.44 107 HIS A CA 1
ATOM 809 C C . HIS A 1 107 ? 10.670 6.301 -1.160 1.00 60.44 107 HIS A C 1
ATOM 811 O O . HIS A 1 107 ? 9.455 6.346 -0.979 1.00 60.44 107 HIS A O 1
ATOM 817 N N . TRP A 1 108 ? 11.271 5.256 -1.740 1.00 69.75 108 TRP A N 1
ATOM 818 C CA . TRP A 1 108 ? 10.556 4.109 -2.321 1.00 69.75 108 TRP A CA 1
ATOM 819 C C . TRP A 1 108 ? 10.862 2.810 -1.564 1.00 69.75 108 TRP A C 1
ATOM 821 O O . TRP A 1 108 ? 12.015 2.542 -1.231 1.00 69.75 108 TRP A O 1
ATOM 831 N N . GLY A 1 109 ? 9.841 1.991 -1.288 1.00 64.12 109 GLY A N 1
ATOM 832 C CA . GLY A 1 109 ? 10.014 0.697 -0.600 1.00 64.12 109 GLY A CA 1
ATOM 833 C C . GLY A 1 109 ? 10.416 0.819 0.873 1.00 64.12 109 GLY A C 1
ATOM 834 O O . GLY A 1 109 ? 10.992 -0.101 1.451 1.00 64.12 109 GLY A O 1
ATOM 835 N N . ASN A 1 110 ? 10.138 1.969 1.488 1.00 72.81 110 ASN A N 1
ATOM 836 C CA . ASN A 1 110 ? 10.573 2.306 2.841 1.00 72.81 110 ASN A CA 1
ATOM 837 C C . ASN A 1 110 ? 9.515 2.029 3.917 1.00 72.81 110 ASN A C 1
ATOM 839 O O . ASN A 1 110 ? 9.718 2.419 5.062 1.00 72.81 110 ASN A O 1
ATOM 843 N N . VAL A 1 111 ? 8.397 1.378 3.588 1.00 81.81 111 VAL A N 1
ATOM 844 C CA . VAL A 1 111 ? 7.384 0.973 4.570 1.00 81.81 111 VAL A CA 1
ATOM 845 C C . VAL A 1 111 ? 7.291 -0.542 4.592 1.00 81.81 111 VAL A C 1
ATOM 847 O O . VAL A 1 111 ? 6.983 -1.160 3.576 1.00 81.81 111 VAL A O 1
ATOM 850 N N . SER A 1 112 ? 7.537 -1.126 5.760 1.00 86.81 112 SER A N 1
ATOM 851 C CA . SER A 1 112 ? 7.310 -2.542 6.019 1.00 86.81 112 SER A CA 1
ATOM 852 C C . SER A 1 112 ? 6.014 -2.712 6.804 1.00 86.81 112 SER A C 1
ATOM 854 O O . SER A 1 112 ? 5.734 -1.963 7.746 1.00 86.81 112 SER A O 1
ATOM 856 N N . VAL A 1 113 ? 5.212 -3.682 6.385 1.00 88.88 113 VAL A N 1
ATOM 857 C CA . VAL A 1 113 ? 3.970 -4.087 7.032 1.00 88.88 113 VAL A CA 1
ATOM 858 C C . VAL A 1 113 ? 4.097 -5.550 7.434 1.00 88.88 113 VAL A C 1
ATOM 860 O O . VAL A 1 113 ? 4.395 -6.401 6.599 1.00 88.88 113 VAL A O 1
ATOM 863 N N . SER A 1 114 ? 3.884 -5.847 8.710 1.00 90.50 114 SER A N 1
ATOM 864 C CA . SER A 1 114 ? 4.012 -7.196 9.269 1.00 90.50 114 SER A CA 1
ATOM 865 C C . SER A 1 114 ? 2.947 -7.474 10.330 1.00 90.50 114 SER A C 1
ATOM 867 O O . SER A 1 114 ? 2.283 -6.554 10.816 1.00 90.50 114 SER A O 1
ATOM 869 N N . GLY A 1 115 ? 2.794 -8.749 10.694 1.00 89.25 115 GLY A N 1
ATOM 870 C CA . GLY A 1 115 ? 1.842 -9.218 11.701 1.00 89.25 115 GLY A CA 1
ATOM 871 C C . GLY A 1 115 ? 0.558 -9.767 11.085 1.00 89.25 115 GLY A C 1
ATOM 872 O O . GLY A 1 115 ? 0.551 -10.165 9.930 1.00 89.25 115 GLY A O 1
ATOM 873 N N . THR A 1 116 ? -0.532 -9.778 11.851 1.00 91.62 116 THR A N 1
ATOM 874 C CA . THR A 1 116 ? -1.771 -10.461 11.445 1.00 91.62 116 THR A CA 1
ATOM 875 C C . THR A 1 116 ? -2.938 -9.491 11.312 1.00 91.62 116 THR A C 1
ATOM 877 O O . THR A 1 116 ? -3.349 -8.852 12.288 1.00 91.62 116 THR A O 1
ATOM 880 N N . GLY A 1 117 ? -3.504 -9.400 10.108 1.00 91.94 117 GLY A N 1
ATOM 881 C CA . GLY A 1 117 ? -4.686 -8.586 9.830 1.00 91.94 117 GLY A CA 1
ATOM 882 C C . GLY A 1 117 ? -4.902 -8.335 8.343 1.00 91.94 117 GLY A C 1
ATOM 883 O O . GLY A 1 117 ? -4.510 -9.125 7.492 1.00 91.94 117 GLY A O 1
ATOM 884 N N . GLN A 1 118 ? -5.546 -7.221 8.025 1.00 93.62 118 GLN A N 1
ATOM 885 C CA . GLN A 1 118 ? -5.838 -6.788 6.665 1.00 93.62 118 GLN A CA 1
ATOM 886 C C . GLN A 1 118 ? -5.237 -5.410 6.430 1.00 93.62 118 GLN A C 1
ATOM 888 O O . GLN A 1 118 ? -5.373 -4.497 7.251 1.00 93.62 118 GLN A O 1
ATOM 893 N N . LEU A 1 119 ? -4.602 -5.256 5.276 1.00 93.25 119 LEU A N 1
ATOM 894 C CA . LEU A 1 119 ? -4.110 -3.989 4.765 1.00 93.25 119 LEU A CA 1
ATOM 895 C C . LEU A 1 119 ? -4.932 -3.625 3.530 1.00 93.25 119 LEU A C 1
ATOM 897 O O . LEU A 1 119 ? -5.108 -4.427 2.617 1.00 93.25 119 LEU A O 1
ATOM 901 N N . VAL A 1 120 ? -5.432 -2.398 3.509 1.00 94.38 120 VAL A N 1
ATOM 902 C CA . VAL A 1 120 ? -6.167 -1.832 2.383 1.00 94.38 120 VAL A CA 1
ATOM 903 C C . VAL A 1 120 ? -5.228 -0.917 1.617 1.00 94.38 120 VAL A C 1
ATOM 905 O O . VAL A 1 120 ? -4.715 0.072 2.160 1.00 94.38 120 VAL A O 1
ATOM 908 N N . LEU A 1 121 ? -5.022 -1.260 0.352 1.00 93.19 121 LEU A N 1
ATOM 909 C CA . LEU A 1 121 ? -4.220 -0.503 -0.591 1.00 93.19 121 LEU A CA 1
ATOM 910 C C . LEU A 1 121 ? -5.126 0.186 -1.613 1.00 93.19 121 LEU A C 1
ATOM 912 O O . LEU A 1 121 ? -6.178 -0.334 -1.984 1.00 93.19 121 LEU A O 1
ATOM 916 N N . VAL A 1 122 ? -4.698 1.357 -2.065 1.00 92.44 122 VAL A N 1
ATOM 917 C CA . VAL A 1 122 ? -5.287 2.110 -3.168 1.00 92.44 122 VAL A CA 1
ATOM 918 C C . VAL A 1 122 ? -4.235 2.292 -4.253 1.00 92.44 122 VAL A C 1
ATOM 920 O O . VAL A 1 122 ? -3.072 2.545 -3.940 1.00 92.44 122 VAL A O 1
ATOM 923 N N . GLY A 1 123 ? -4.639 2.166 -5.511 1.00 90.06 123 GLY A N 1
ATOM 924 C CA . GLY A 1 123 ? -3.791 2.499 -6.6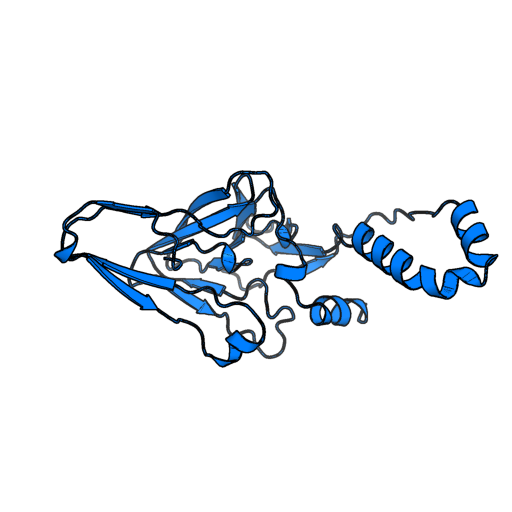49 1.00 90.06 123 GLY A CA 1
ATOM 925 C C . GLY A 1 123 ? -4.565 3.152 -7.780 1.00 90.06 123 GLY A C 1
ATOM 926 O O . GLY A 1 123 ? -5.798 3.246 -7.744 1.00 90.06 123 GLY A O 1
ATOM 927 N N . ASP A 1 124 ? -3.801 3.607 -8.763 1.00 88.06 124 ASP A N 1
ATOM 928 C CA . ASP A 1 124 ? -4.278 4.358 -9.917 1.00 88.06 124 ASP A CA 1
ATOM 929 C C . ASP A 1 124 ? -4.547 3.410 -11.101 1.00 88.06 124 ASP A C 1
ATOM 931 O O . ASP A 1 124 ? -3.670 2.660 -11.545 1.00 88.06 124 ASP A O 1
ATOM 935 N N . GLY A 1 125 ? -5.769 3.444 -11.635 1.00 88.19 125 GLY A N 1
ATOM 936 C CA . GLY A 1 125 ? -6.213 2.489 -12.653 1.00 88.19 125 GLY A CA 1
ATOM 937 C C . GLY A 1 125 ? -6.465 1.092 -12.078 1.00 88.19 125 GLY A C 1
ATOM 938 O O . GLY A 1 125 ? -6.815 0.952 -10.908 1.00 88.19 125 GLY A O 1
ATOM 939 N N . ASP A 1 126 ? -6.335 0.052 -12.900 1.00 91.56 126 ASP A N 1
ATOM 940 C CA . ASP A 1 126 ? -6.627 -1.320 -12.479 1.00 91.56 126 ASP A CA 1
ATOM 941 C C . ASP A 1 126 ? -5.477 -1.937 -11.678 1.00 91.56 126 ASP A C 1
ATOM 943 O O . ASP A 1 126 ? -4.301 -1.630 -11.888 1.00 91.56 126 ASP A O 1
ATOM 947 N N . LEU A 1 127 ? -5.833 -2.824 -10.745 1.00 93.50 127 LEU A N 1
ATOM 948 C CA . LEU A 1 127 ? -4.890 -3.493 -9.854 1.00 93.50 127 LEU A CA 1
ATOM 949 C C . LEU A 1 127 ? -4.715 -4.955 -10.244 1.00 93.50 127 LEU A C 1
ATOM 951 O O . LEU A 1 127 ? -5.693 -5.679 -10.419 1.00 93.50 127 LEU A O 1
ATOM 955 N N . PHE A 1 128 ? -3.463 -5.399 -10.297 1.00 94.75 128 PHE A N 1
ATOM 956 C CA . PHE A 1 128 ? -3.102 -6.775 -10.617 1.00 94.75 128 PHE A CA 1
ATOM 957 C C . PHE A 1 128 ? -2.272 -7.394 -9.504 1.00 94.75 128 PHE A C 1
ATOM 959 O O . PHE A 1 128 ? -1.426 -6.737 -8.898 1.00 94.75 128 PHE A O 1
ATOM 966 N N . GLN A 1 129 ? -2.493 -8.681 -9.262 1.00 94.62 129 GLN A N 1
ATOM 967 C CA . GLN A 1 129 ? -1.669 -9.480 -8.371 1.00 94.62 129 GLN A CA 1
ATOM 968 C C . GLN A 1 129 ? -0.903 -10.508 -9.195 1.00 94.62 129 GLN A C 1
ATOM 970 O O . GLN A 1 129 ? -1.497 -11.237 -9.986 1.00 94.62 129 GLN A O 1
ATOM 975 N N . ILE A 1 130 ? 0.407 -10.569 -8.982 1.00 93.38 130 ILE A N 1
ATOM 976 C CA . ILE A 1 130 ? 1.283 -11.567 -9.591 1.00 93.38 130 ILE A CA 1
ATOM 977 C C . ILE A 1 130 ? 1.928 -12.380 -8.477 1.00 93.38 130 ILE A C 1
ATOM 979 O O . ILE A 1 130 ? 2.497 -11.816 -7.541 1.00 93.38 130 ILE A O 1
ATOM 983 N N . ASP A 1 131 ? 1.854 -13.700 -8.599 1.00 93.38 131 ASP A N 1
ATOM 984 C CA . ASP A 1 131 ? 2.619 -14.634 -7.784 1.00 93.38 131 ASP A CA 1
ATOM 985 C C . ASP A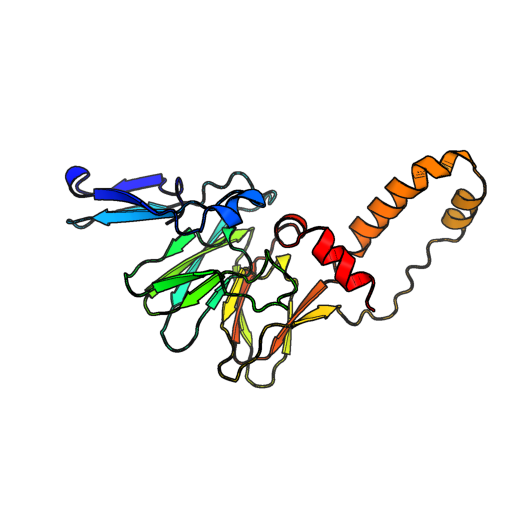 1 131 ? 3.841 -15.088 -8.597 1.00 93.38 131 ASP A C 1
ATOM 987 O O . ASP A 1 131 ? 3.711 -15.697 -9.653 1.00 93.38 131 ASP A O 1
ATOM 991 N N . VAL A 1 132 ? 5.028 -14.732 -8.116 1.00 91.56 132 VAL A N 1
ATOM 992 C CA . VAL A 1 132 ? 6.332 -15.104 -8.675 1.00 91.56 132 VAL A CA 1
ATOM 993 C C . VAL A 1 132 ? 6.763 -16.401 -8.003 1.00 91.56 132 VAL A C 1
ATOM 995 O O . VAL A 1 132 ? 6.879 -16.439 -6.772 1.00 91.56 132 VAL A O 1
ATOM 998 N N . GLY A 1 133 ? 6.989 -17.452 -8.787 1.00 89.88 133 GLY A N 1
ATOM 999 C CA . GLY A 1 133 ? 7.393 -18.774 -8.316 1.00 89.88 133 GLY A CA 1
ATOM 1000 C C . GLY A 1 133 ? 8.836 -18.829 -7.809 1.00 89.88 133 GLY A C 1
ATOM 1001 O O . GLY A 1 133 ? 9.640 -17.920 -8.013 1.00 89.88 133 GLY A O 1
ATOM 1002 N N . ALA A 1 134 ? 9.187 -19.909 -7.112 1.00 88.38 134 ALA A N 1
ATOM 1003 C CA . ALA A 1 134 ? 10.567 -20.133 -6.682 1.00 88.38 134 ALA A CA 1
ATOM 1004 C C . ALA A 1 134 ? 11.488 -20.317 -7.902 1.00 88.38 134 ALA A C 1
ATOM 1006 O O . ALA A 1 134 ? 11.155 -21.054 -8.827 1.00 88.38 134 ALA A O 1
ATOM 1007 N N . GLY A 1 135 ? 12.643 -19.646 -7.905 1.00 84.81 135 GLY A N 1
ATOM 1008 C CA . GLY A 1 135 ? 13.579 -19.662 -9.038 1.00 84.81 135 GLY A CA 1
ATOM 1009 C C . GLY A 1 135 ? 13.190 -18.753 -10.211 1.00 84.81 135 GLY A C 1
ATOM 1010 O O . GLY A 1 135 ? 13.965 -18.636 -11.159 1.00 84.81 135 GLY A O 1
ATOM 1011 N N . GLU A 1 136 ? 12.040 -18.078 -10.142 1.00 87.75 136 GLU A N 1
ATOM 1012 C CA . GLU A 1 136 ? 11.617 -17.109 -11.150 1.00 87.75 136 GLU A CA 1
ATOM 1013 C C . GLU A 1 136 ? 12.089 -15.696 -10.798 1.00 87.75 136 GLU A C 1
ATOM 1015 O O . GLU A 1 136 ? 12.070 -15.267 -9.640 1.00 87.75 136 GLU A O 1
ATOM 1020 N N . ASP A 1 137 ? 12.474 -14.954 -11.831 1.00 87.62 137 ASP A N 1
ATOM 1021 C CA . ASP A 1 137 ? 12.794 -13.538 -11.743 1.00 87.62 137 ASP A CA 1
ATOM 1022 C C . ASP A 1 137 ? 11.713 -12.756 -12.497 1.00 87.62 137 ASP A C 1
ATOM 1024 O O . ASP A 1 137 ? 11.452 -13.022 -13.670 1.00 87.62 137 ASP A O 1
ATOM 1028 N N . VAL A 1 138 ? 11.124 -11.749 -11.854 1.00 85.38 138 VAL A N 1
ATOM 1029 C CA . VAL A 1 138 ? 10.236 -10.790 -12.520 1.00 85.38 138 VAL A CA 1
ATOM 1030 C C . VAL A 1 138 ? 10.891 -9.422 -12.549 1.00 85.38 138 VAL A C 1
ATOM 1032 O O . VAL A 1 138 ? 11.611 -9.031 -11.625 1.00 85.38 138 VAL A O 1
ATOM 1035 N N . LEU A 1 139 ? 10.638 -8.687 -13.623 1.00 87.31 139 LEU A N 1
ATOM 1036 C CA . LEU A 1 139 ? 11.154 -7.350 -13.815 1.00 87.31 139 LEU A CA 1
ATOM 1037 C C . LEU A 1 139 ? 9.993 -6.393 -14.086 1.00 87.31 139 LEU A C 1
ATOM 1039 O O . LEU A 1 139 ? 9.188 -6.610 -14.987 1.00 87.31 139 LEU A O 1
ATOM 1043 N N . LEU A 1 140 ? 9.879 -5.368 -13.245 1.00 86.38 140 LEU A N 1
ATOM 1044 C CA . LEU A 1 140 ? 8.686 -4.529 -13.128 1.00 86.38 140 LEU A CA 1
ATOM 1045 C C . LEU A 1 140 ? 9.069 -3.055 -13.128 1.00 86.38 140 LEU A C 1
ATOM 1047 O O . LEU A 1 140 ? 10.126 -2.700 -12.625 1.00 86.38 140 LEU A O 1
ATOM 1051 N N . ASN A 1 141 ? 8.217 -2.161 -13.615 1.00 85.81 141 ASN A N 1
ATOM 1052 C CA . ASN A 1 141 ? 8.463 -0.731 -13.436 1.00 85.81 141 ASN A CA 1
ATOM 1053 C C . ASN A 1 141 ? 8.175 -0.336 -11.967 1.00 85.81 141 ASN A C 1
ATOM 1055 O O . ASN A 1 141 ? 7.052 -0.566 -11.509 1.00 85.81 141 ASN A O 1
ATOM 1059 N N . PRO A 1 142 ? 9.119 0.270 -11.211 1.00 84.25 142 PRO A N 1
ATOM 1060 C CA . PRO A 1 142 ? 8.877 0.695 -9.827 1.00 84.25 142 PRO A CA 1
ATOM 1061 C C . PRO A 1 142 ? 7.675 1.639 -9.670 1.00 84.25 142 PRO A C 1
ATOM 1063 O O . PRO A 1 142 ? 7.031 1.640 -8.619 1.00 84.25 142 PRO A O 1
ATOM 1066 N N . SER A 1 143 ? 7.342 2.407 -10.715 1.00 84.88 143 SER A N 1
ATOM 1067 C CA . SER A 1 143 ? 6.159 3.274 -10.763 1.00 84.88 143 SER A CA 1
ATOM 1068 C C . SER A 1 143 ? 4.833 2.527 -10.737 1.00 84.88 143 SER A C 1
ATOM 1070 O O . SER A 1 143 ? 3.822 3.078 -10.301 1.00 84.88 143 SER A O 1
ATOM 1072 N N . ASN A 1 144 ? 4.828 1.276 -11.179 1.00 89.81 144 ASN A N 1
ATOM 1073 C CA . ASN A 1 144 ? 3.644 0.429 -11.229 1.00 89.81 144 ASN A CA 1
ATOM 1074 C C . ASN A 1 144 ? 3.571 -0.535 -10.043 1.00 89.81 144 ASN A C 1
ATOM 1076 O O . ASN A 1 144 ? 2.556 -1.196 -9.868 1.00 89.81 144 ASN A O 1
ATOM 1080 N N . VAL A 1 145 ? 4.621 -0.631 -9.224 1.00 90.81 145 VAL A N 1
ATOM 1081 C CA . VAL A 1 145 ? 4.658 -1.528 -8.066 1.00 90.81 145 VAL A CA 1
ATOM 1082 C C . VAL A 1 145 ? 4.139 -0.804 -6.831 1.00 90.81 145 VAL A C 1
ATOM 1084 O O . VAL A 1 145 ? 4.769 0.134 -6.339 1.00 90.81 145 VAL A O 1
ATOM 1087 N N . ILE A 1 146 ? 3.017 -1.284 -6.296 1.00 92.00 146 ILE A N 1
ATOM 1088 C CA . ILE A 1 146 ? 2.438 -0.772 -5.051 1.00 92.00 146 ILE A CA 1
ATOM 1089 C C . ILE A 1 146 ? 3.102 -1.438 -3.850 1.00 92.00 146 ILE A C 1
ATOM 1091 O O . ILE A 1 146 ? 3.598 -0.758 -2.950 1.00 92.00 146 ILE A O 1
ATOM 1095 N N . ALA A 1 147 ? 3.099 -2.771 -3.826 1.00 92.12 147 ALA A N 1
ATOM 1096 C CA . ALA A 1 147 ? 3.589 -3.567 -2.709 1.00 92.12 147 ALA A CA 1
ATOM 1097 C C . ALA A 1 147 ? 4.083 -4.935 -3.182 1.00 92.12 147 ALA A C 1
ATOM 1099 O O . ALA A 1 147 ? 3.612 -5.459 -4.189 1.00 92.12 147 ALA A O 1
ATOM 1100 N N . TYR A 1 148 ? 5.011 -5.530 -2.443 1.00 92.00 148 TYR A N 1
ATOM 1101 C CA . TYR A 1 148 ? 5.467 -6.898 -2.663 1.00 92.00 148 TYR A CA 1
ATOM 1102 C C . TYR A 1 148 ? 5.822 -7.570 -1.338 1.00 92.00 148 TYR A C 1
ATOM 1104 O O . TYR A 1 148 ? 6.179 -6.898 -0.373 1.00 92.00 148 TYR A O 1
ATOM 1112 N N . THR A 1 149 ? 5.744 -8.895 -1.275 1.00 90.31 149 THR A N 1
ATOM 1113 C CA . THR A 1 149 ? 6.189 -9.646 -0.094 1.00 90.31 149 THR A CA 1
ATOM 1114 C C . THR A 1 149 ? 7.708 -9.750 -0.058 1.00 90.31 149 THR A C 1
ATOM 1116 O O . THR A 1 149 ? 8.341 -9.978 -1.094 1.00 90.31 149 THR A O 1
ATOM 1119 N N . ASP A 1 150 ? 8.301 -9.650 1.125 1.00 83.50 150 ASP A N 1
ATOM 1120 C CA . ASP A 1 150 ? 9.717 -9.952 1.307 1.00 83.50 150 ASP A CA 1
ATOM 1121 C C . ASP A 1 150 ? 9.979 -11.451 1.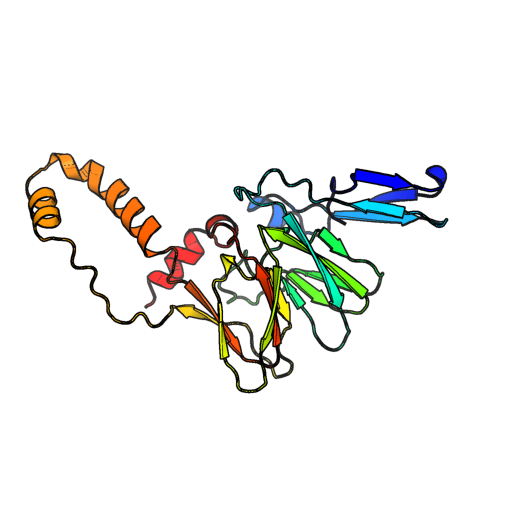066 1.00 83.50 150 ASP A C 1
ATOM 1123 O O . ASP A 1 150 ? 9.108 -12.295 1.293 1.00 83.50 150 ASP A O 1
ATOM 1127 N N . SER A 1 151 ? 11.163 -11.790 0.541 1.00 74.25 151 SER A N 1
ATOM 1128 C CA . SER A 1 151 ? 11.517 -13.197 0.307 1.00 74.25 151 SER A CA 1
ATOM 1129 C C . SER A 1 151 ? 11.892 -13.884 1.612 1.00 74.25 151 SER A C 1
ATOM 1131 O O . SER A 1 151 ? 12.693 -13.353 2.383 1.00 74.25 151 SER A O 1
ATOM 1133 N N . VAL A 1 152 ? 11.383 -15.105 1.790 1.00 66.06 152 VAL A N 1
ATOM 1134 C CA . VAL A 1 152 ? 11.754 -16.015 2.885 1.00 66.06 152 VAL A CA 1
ATOM 1135 C C . VAL A 1 152 ? 13.250 -16.352 2.843 1.00 66.06 152 VAL A C 1
ATOM 1137 O O . VAL A 1 152 ? 13.883 -16.489 3.882 1.00 66.06 152 VAL A O 1
ATOM 1140 N N . GLU A 1 153 ? 13.838 -16.418 1.647 1.00 61.41 153 GLU A N 1
ATOM 1141 C CA . GLU A 1 153 ? 15.245 -16.795 1.438 1.00 61.41 153 GLU A CA 1
ATOM 1142 C C . GLU A 1 153 ? 16.231 -15.634 1.641 1.00 61.41 153 GLU A C 1
ATOM 1144 O O . GLU A 1 153 ? 17.431 -15.799 1.444 1.00 61.41 153 GLU A O 1
ATOM 1149 N N . GLY A 1 154 ? 15.748 -14.454 2.045 1.00 53.91 154 GLY A N 1
ATOM 1150 C CA . GLY A 1 154 ? 16.600 -13.291 2.265 1.00 53.91 154 GLY A CA 1
ATOM 1151 C C . GLY A 1 154 ? 17.096 -12.695 0.948 1.00 53.91 154 GLY A C 1
ATOM 1152 O O . GLY A 1 154 ? 18.128 -13.060 0.397 1.00 53.91 154 GLY A O 1
ATOM 1153 N N . GLY A 1 155 ? 16.366 -11.707 0.443 1.00 56.31 155 GLY A N 1
ATOM 1154 C CA . GLY A 1 155 ? 16.821 -10.905 -0.685 1.00 56.31 155 GLY A CA 1
ATOM 1155 C C . GLY A 1 155 ? 15.951 -9.675 -0.842 1.00 56.31 155 GLY A C 1
ATOM 1156 O O . GLY A 1 155 ? 14.727 -9.780 -0.917 1.00 56.31 155 GLY A O 1
ATOM 1157 N N . GLU A 1 156 ? 16.548 -8.495 -0.909 1.00 61.84 156 GLU A N 1
ATOM 1158 C CA . GLU A 1 156 ? 15.799 -7.287 -1.249 1.00 61.84 156 GLU A CA 1
ATOM 1159 C C . GLU A 1 156 ? 15.557 -7.224 -2.762 1.00 61.84 156 GLU A C 1
ATOM 1161 O O . GLU A 1 156 ? 16.303 -7.800 -3.558 1.00 61.84 156 GLU A O 1
ATOM 1166 N N . GLY A 1 157 ? 14.472 -6.564 -3.175 1.00 57.50 157 GLY A N 1
ATOM 1167 C CA . GLY A 1 157 ? 14.267 -6.267 -4.590 1.00 57.50 157 GLY A CA 1
ATOM 1168 C C . GLY A 1 157 ? 15.406 -5.391 -5.102 1.00 57.50 157 GLY A C 1
ATOM 1169 O O . GLY A 1 157 ? 15.739 -4.388 -4.477 1.00 57.50 157 GLY A O 1
ATOM 1170 N N . THR A 1 158 ? 16.029 -5.772 -6.215 1.00 60.09 158 THR A N 1
ATOM 1171 C CA . THR A 1 158 ? 17.144 -5.006 -6.783 1.00 60.09 158 THR A CA 1
ATOM 1172 C C . THR A 1 158 ? 16.624 -4.179 -7.943 1.00 60.09 158 THR A C 1
ATOM 1174 O O . THR A 1 158 ? 16.079 -4.730 -8.891 1.00 60.09 158 THR A O 1
ATOM 1177 N N . ILE A 1 159 ? 16.804 -2.861 -7.909 1.00 55.72 159 ILE A N 1
ATOM 1178 C CA . ILE A 1 159 ? 16.502 -2.033 -9.078 1.00 55.72 159 ILE A CA 1
ATOM 1179 C C . ILE A 1 159 ? 17.611 -2.240 -10.115 1.00 55.72 159 ILE A C 1
ATOM 1181 O O . ILE A 1 159 ? 18.775 -1.907 -9.890 1.00 55.72 159 ILE A O 1
ATOM 1185 N N . THR A 1 160 ? 17.247 -2.822 -11.248 1.00 53.66 160 THR A N 1
ATOM 1186 C CA . THR A 1 160 ? 18.098 -3.082 -12.403 1.00 53.66 160 THR A CA 1
ATOM 1187 C C . THR A 1 160 ? 17.538 -2.363 -13.617 1.00 53.66 160 THR A C 1
ATOM 1189 O O . THR A 1 160 ? 16.332 -2.346 -13.831 1.00 53.66 160 THR A O 1
ATOM 1192 N N . ARG A 1 161 ? 18.404 -1.811 -14.462 1.00 52.97 161 ARG A N 1
ATOM 1193 C CA . ARG A 1 161 ? 17.953 -1.360 -15.778 1.00 52.97 161 ARG A CA 1
ATOM 1194 C C . ARG A 1 161 ? 17.588 -2.554 -16.643 1.00 52.97 161 ARG A C 1
ATOM 1196 O O . ARG A 1 161 ? 18.235 -3.601 -16.527 1.00 52.97 161 ARG A O 1
ATOM 1203 N N . LEU A 1 162 ? 16.585 -2.385 -17.496 1.00 49.91 162 LEU A N 1
ATOM 1204 C CA . LEU A 1 162 ? 16.347 -3.342 -18.564 1.00 49.91 162 LEU A CA 1
ATOM 1205 C C . LEU A 1 162 ? 17.620 -3.431 -19.408 1.00 49.91 162 LEU A C 1
ATOM 1207 O O . LEU A 1 162 ? 18.194 -2.399 -19.763 1.00 49.91 162 LEU A O 1
ATOM 1211 N N . PRO A 1 163 ? 18.103 -4.638 -19.739 1.00 44.75 163 PRO A N 1
ATOM 1212 C CA . PRO A 1 163 ? 19.040 -4.764 -20.834 1.00 44.75 163 PRO A CA 1
ATOM 1213 C C . PRO A 1 163 ? 18.269 -4.382 -22.098 1.00 44.75 163 PRO A C 1
ATOM 1215 O O . PRO A 1 163 ? 17.571 -5.203 -22.688 1.00 44.75 163 PRO A O 1
ATOM 1218 N N . HIS A 1 164 ? 18.326 -3.110 -22.482 1.00 47.84 164 HIS A N 1
ATOM 1219 C CA . HIS A 1 164 ? 17.833 -2.690 -23.778 1.00 47.84 164 HIS A CA 1
ATOM 1220 C C . HIS A 1 164 ? 18.610 -3.484 -24.836 1.00 47.84 164 HIS A C 1
ATOM 1222 O O . HIS A 1 164 ? 19.844 -3.566 -24.793 1.00 47.84 164 HIS A O 1
ATOM 1228 N N . LEU A 1 165 ? 17.899 -4.062 -25.814 1.00 39.03 165 LEU A N 1
ATOM 1229 C CA . LEU A 1 165 ? 18.513 -4.250 -27.127 1.00 39.03 165 LEU A CA 1
ATOM 1230 C C . LEU A 1 165 ? 19.126 -2.890 -27.469 1.00 39.03 165 LEU A C 1
ATOM 1232 O O . LEU A 1 165 ? 18.465 -1.877 -27.259 1.00 39.03 165 LEU A O 1
ATOM 1236 N N . LYS A 1 166 ? 20.381 -2.845 -27.916 1.00 39.78 166 LYS A N 1
ATOM 1237 C CA . LYS A 1 166 ? 21.059 -1.606 -28.320 1.00 39.78 166 LYS A CA 1
ATOM 1238 C C . LYS A 1 166 ? 20.337 -0.977 -29.522 1.00 39.78 166 LYS A C 1
ATOM 1240 O O . LYS A 1 166 ? 20.854 -0.995 -30.631 1.00 39.78 166 LYS A O 1
ATOM 1245 N N . SER A 1 167 ? 19.130 -0.456 -29.345 1.00 40.25 167 SER A N 1
ATOM 1246 C CA . SER A 1 167 ? 18.463 0.378 -30.322 1.00 40.25 167 SER A CA 1
ATOM 1247 C C . SER A 1 167 ? 19.085 1.750 -30.162 1.00 40.25 167 SER A C 1
ATOM 1249 O O . SER A 1 167 ? 18.657 2.565 -29.343 1.00 40.25 167 SER A O 1
ATOM 1251 N N . TYR A 1 168 ? 20.168 1.948 -30.905 1.00 40.34 168 TYR A N 1
ATOM 1252 C CA . TYR A 1 168 ? 20.648 3.264 -31.270 1.00 40.34 168 TYR A CA 1
ATOM 1253 C C . TYR A 1 168 ? 19.442 4.038 -31.800 1.00 40.34 168 TYR A C 1
ATOM 1255 O O . TYR A 1 168 ? 18.952 3.769 -32.893 1.00 40.34 168 TYR A O 1
ATOM 1263 N N . ILE A 1 169 ? 18.913 4.964 -31.003 1.00 43.53 169 ILE A N 1
ATOM 1264 C CA . ILE A 1 169 ? 18.065 6.013 -31.552 1.00 43.53 169 ILE A CA 1
ATOM 1265 C C . ILE A 1 169 ? 19.050 6.931 -32.268 1.00 43.53 169 ILE A C 1
ATOM 1267 O O . ILE A 1 169 ? 19.602 7.858 -31.676 1.00 43.53 169 ILE A O 1
ATOM 1271 N N . GLU A 1 170 ? 19.360 6.586 -33.517 1.00 40.25 170 GLU A N 1
ATOM 1272 C CA . GLU A 1 170 ? 20.044 7.483 -34.433 1.00 40.25 170 GLU A CA 1
ATOM 1273 C C . GLU A 1 170 ? 19.118 8.680 -34.623 1.00 40.25 170 GLU A C 1
ATOM 1275 O O . GLU A 1 170 ? 18.072 8.603 -35.270 1.00 40.25 170 GLU A O 1
ATOM 1280 N N . LEU A 1 171 ? 19.455 9.789 -33.967 1.00 46.09 171 LEU A N 1
ATOM 1281 C CA . LEU A 1 171 ? 18.839 11.065 -34.287 1.00 46.09 171 LEU A CA 1
ATOM 1282 C C . LEU A 1 171 ? 19.112 11.317 -35.780 1.00 46.09 171 LEU A C 1
ATOM 1284 O O . LEU A 1 171 ? 20.272 11.213 -36.184 1.00 46.09 171 LEU A O 1
ATOM 1288 N N . PRO A 1 172 ? 18.094 11.632 -36.605 1.00 43.50 172 PRO A N 1
ATOM 1289 C CA . PRO A 1 172 ? 18.314 11.937 -38.012 1.00 43.50 172 PRO A CA 1
ATOM 1290 C C . PRO A 1 172 ? 19.375 13.032 -38.131 1.00 43.50 172 PRO A C 1
ATOM 1292 O O . PRO A 1 172 ? 19.278 14.043 -37.435 1.00 43.50 172 PRO A O 1
ATOM 1295 N N . THR A 1 173 ? 20.363 12.855 -39.008 1.00 51.62 173 THR A N 1
ATOM 1296 C CA . THR A 1 173 ? 21.539 13.738 -39.168 1.00 51.62 173 THR A CA 1
ATOM 1297 C C . THR A 1 173 ? 21.162 15.214 -39.373 1.00 51.62 173 THR A C 1
ATOM 1299 O O . THR A 1 173 ? 21.871 16.125 -38.964 1.00 51.62 173 THR A O 1
ATOM 1302 N N . VAL A 1 174 ? 19.962 15.473 -39.898 1.00 50.88 174 VAL A N 1
ATOM 1303 C CA . VAL A 1 174 ? 19.388 16.820 -40.043 1.00 50.88 174 VAL A CA 1
ATOM 1304 C C . VAL A 1 174 ? 19.230 17.550 -38.698 1.00 50.88 174 VAL A C 1
ATOM 1306 O O . VAL A 1 174 ? 19.385 18.768 -38.627 1.00 50.88 174 VAL A O 1
ATOM 1309 N N . VAL A 1 175 ? 18.938 16.827 -37.612 1.00 49.94 175 VAL A N 1
ATOM 1310 C CA . VAL A 1 175 ? 18.783 17.402 -36.266 1.00 49.94 175 VAL A CA 1
ATOM 1311 C C . VAL A 1 175 ? 20.142 17.768 -35.672 1.00 49.94 175 VAL A C 1
ATOM 1313 O O . VAL A 1 175 ? 20.250 18.793 -35.000 1.00 49.94 175 VAL A O 1
ATOM 1316 N N . THR A 1 176 ? 21.182 16.970 -35.930 1.00 53.75 176 THR A N 1
ATOM 1317 C CA . THR A 1 176 ? 22.548 17.279 -35.485 1.00 53.75 176 THR A CA 1
ATOM 1318 C C . THR A 1 176 ? 23.129 18.459 -36.264 1.00 53.75 176 THR A C 1
ATOM 1320 O O . THR A 1 176 ? 23.644 19.385 -35.640 1.00 53.75 176 THR A O 1
ATOM 1323 N N . ASP A 1 177 ? 22.912 18.518 -37.581 1.00 54.19 177 ASP A N 1
ATOM 1324 C CA . ASP A 1 177 ? 23.399 19.613 -38.435 1.00 54.19 177 ASP A CA 1
ATOM 1325 C C . ASP A 1 177 ? 22.731 20.961 -38.103 1.00 54.19 177 ASP A C 1
ATOM 1327 O O . ASP A 1 177 ? 23.378 22.010 -38.092 1.00 54.19 177 ASP A O 1
ATOM 1331 N N . TRP A 1 178 ? 21.440 20.951 -37.749 1.00 49.06 178 TRP A N 1
ATOM 1332 C CA . TRP A 1 178 ? 20.733 22.156 -37.298 1.00 49.06 178 TRP A CA 1
ATOM 1333 C C . TRP A 1 178 ? 21.230 22.664 -35.931 1.00 49.06 178 TRP A C 1
ATOM 1335 O O . TRP A 1 178 ? 21.277 23.875 -35.690 1.00 49.06 178 TRP A O 1
ATOM 1345 N N . LEU A 1 179 ? 21.626 21.754 -35.032 1.00 53.28 179 LEU A N 1
ATOM 1346 C CA . LEU A 1 179 ? 22.117 22.088 -33.690 1.00 53.28 179 LEU A CA 1
ATOM 1347 C C . LEU A 1 179 ? 23.543 22.660 -33.696 1.00 53.28 179 LEU A C 1
ATOM 1349 O O . LEU A 1 179 ? 23.861 23.486 -32.836 1.00 53.28 179 LEU A O 1
ATOM 1353 N N . GLU A 1 180 ? 24.387 22.260 -34.647 1.00 54.62 180 GLU A N 1
ATOM 1354 C CA . GLU A 1 180 ? 25.780 22.718 -34.736 1.00 54.62 180 GLU A CA 1
ATOM 1355 C C . GLU A 1 180 ? 25.924 24.123 -35.355 1.00 54.62 180 GLU A C 1
ATOM 1357 O O . GLU A 1 180 ? 26.869 24.848 -35.032 1.00 54.62 180 GLU A O 1
ATOM 1362 N N . GLY A 1 181 ? 24.962 24.564 -36.175 1.00 54.00 181 GLY A N 1
ATOM 1363 C CA . GLY A 1 181 ? 25.078 25.799 -36.963 1.00 54.00 181 GLY A CA 1
ATOM 1364 C C . GLY A 1 181 ? 24.772 27.126 -36.247 1.00 54.00 181 GLY A C 1
ATOM 1365 O O . GLY A 1 181 ? 25.222 28.178 -36.704 1.00 54.00 181 GLY A O 1
ATOM 1366 N N . HIS A 1 182 ? 24.031 27.145 -35.129 1.00 53.03 182 HIS A N 1
ATOM 1367 C CA . HIS A 1 182 ? 23.503 28.404 -34.570 1.00 53.03 182 HIS A CA 1
ATOM 1368 C C . HIS A 1 182 ? 23.900 28.683 -33.107 1.00 53.03 182 HIS A C 1
ATOM 1370 O O . HIS A 1 182 ? 23.434 28.050 -32.160 1.00 53.03 182 HIS A O 1
ATOM 1376 N N . LYS A 1 183 ? 24.661 29.774 -32.894 1.00 51.88 183 LYS A N 1
ATOM 1377 C CA . LYS A 1 183 ? 25.038 30.331 -31.568 1.00 51.88 183 LYS A CA 1
ATOM 1378 C C . LYS A 1 183 ? 23.848 30.672 -30.648 1.00 51.88 183 LYS A C 1
ATOM 1380 O O . LYS A 1 183 ? 24.044 30.828 -29.444 1.00 51.88 183 LYS A O 1
ATOM 1385 N N . LEU A 1 184 ? 22.627 30.747 -31.184 1.00 47.34 184 LEU A N 1
ATOM 1386 C CA . LEU A 1 184 ? 21.380 30.980 -30.440 1.00 47.34 184 LEU A CA 1
ATOM 1387 C C . LEU A 1 184 ? 20.930 29.769 -29.591 1.00 47.34 184 LEU A C 1
ATOM 1389 O O . LEU A 1 184 ? 20.078 29.912 -28.718 1.00 47.34 184 LEU A O 1
ATOM 1393 N N . ILE A 1 185 ? 21.531 28.587 -29.780 1.00 47.81 185 ILE A N 1
ATOM 1394 C CA . ILE A 1 185 ? 21.077 27.322 -29.170 1.00 47.81 185 ILE A CA 1
ATOM 1395 C C . ILE A 1 185 ? 21.812 26.988 -27.856 1.00 47.81 185 ILE A C 1
ATOM 1397 O O . ILE A 1 185 ? 21.470 26.025 -27.173 1.00 47.81 185 ILE A O 1
ATOM 1401 N N . LYS A 1 186 ? 22.753 27.815 -27.372 1.00 46.81 186 LYS A N 1
ATOM 1402 C CA . LYS A 1 186 ? 23.325 27.597 -26.022 1.00 46.81 186 LYS A CA 1
ATOM 1403 C C . LYS A 1 186 ? 22.261 27.688 -24.919 1.00 46.81 186 LYS A C 1
ATOM 1405 O O . LYS A 1 186 ? 22.286 26.878 -23.996 1.00 46.81 186 LYS A O 1
ATOM 1410 N N . SER A 1 187 ? 21.281 28.584 -25.069 1.00 47.78 187 SER A N 1
ATOM 1411 C CA . SER A 1 187 ? 20.103 28.661 -24.187 1.00 47.78 187 SER A CA 1
ATOM 1412 C C . SER A 1 187 ? 19.118 27.506 -24.419 1.00 47.78 187 SER A C 1
ATOM 1414 O O . SER A 1 187 ? 18.427 27.089 -23.492 1.00 47.78 187 SER A O 1
ATOM 1416 N N . ALA A 1 188 ? 19.098 26.940 -25.632 1.00 47.50 188 ALA A N 1
ATOM 1417 C CA . ALA A 1 188 ? 18.165 25.888 -26.005 1.00 47.50 188 ALA A CA 1
ATOM 1418 C C . ALA A 1 188 ? 18.617 24.460 -25.625 1.00 47.50 188 ALA A C 1
ATOM 1420 O O . ALA A 1 188 ? 17.808 23.558 -25.411 1.00 47.50 188 ALA A O 1
ATOM 1421 N N . SER A 1 189 ? 19.927 24.252 -25.495 1.00 51.16 189 SER A N 1
ATOM 1422 C CA . SER A 1 189 ? 20.512 22.938 -25.212 1.00 51.16 189 SER A CA 1
ATOM 1423 C C . SER A 1 189 ? 20.078 22.349 -23.867 1.00 51.16 189 SER A C 1
ATOM 1425 O O . SER A 1 189 ? 19.958 21.133 -23.748 1.00 51.16 189 SER A O 1
ATOM 1427 N N . SER A 1 190 ? 19.804 23.180 -22.857 1.00 47.81 190 SER A N 1
ATOM 1428 C CA . SER A 1 190 ? 19.369 22.708 -21.541 1.00 47.81 190 SER A CA 1
ATOM 1429 C C . SER A 1 190 ? 17.926 22.206 -21.567 1.00 47.81 190 SER A C 1
ATOM 1431 O O . SER A 1 190 ? 17.659 21.144 -21.003 1.00 47.81 190 SER A O 1
ATOM 1433 N N . TRP A 1 191 ? 17.004 22.888 -22.259 1.00 52.41 191 TRP A N 1
ATOM 1434 C CA . TRP A 1 191 ? 15.618 22.424 -22.372 1.00 52.41 191 TRP A CA 1
ATOM 1435 C C . TRP A 1 191 ? 15.506 21.188 -23.262 1.00 52.41 191 TRP A C 1
ATOM 1437 O O . TRP A 1 191 ? 14.811 20.255 -22.874 1.00 52.41 191 TRP A O 1
ATOM 1447 N N . LEU A 1 192 ? 16.244 21.124 -24.379 1.00 47.03 192 LEU A N 1
ATOM 1448 C CA . LEU A 1 192 ? 16.278 19.953 -25.266 1.00 47.03 192 LEU A CA 1
ATOM 1449 C C . LEU A 1 192 ? 16.909 18.736 -24.584 1.00 47.03 192 LEU A C 1
ATOM 1451 O O . LEU A 1 192 ? 16.352 17.643 -24.674 1.00 47.03 192 LEU A O 1
ATOM 1455 N N . LYS A 1 193 ? 18.011 18.919 -23.839 1.00 50.03 193 LYS A N 1
ATOM 1456 C CA . LYS A 1 193 ? 18.591 17.861 -22.992 1.00 50.03 193 LYS A CA 1
ATOM 1457 C C . LYS A 1 193 ? 17.623 17.430 -21.894 1.00 50.03 193 LYS A C 1
ATOM 1459 O O . LYS A 1 193 ? 17.501 16.240 -21.638 1.00 50.03 193 LYS A O 1
ATOM 1464 N N . THR A 1 194 ? 16.891 18.359 -21.275 1.00 50.59 194 THR A N 1
ATOM 1465 C CA . THR A 1 194 ? 15.868 18.038 -20.257 1.00 50.59 194 THR A CA 1
ATOM 1466 C C . THR A 1 194 ? 14.673 17.294 -20.864 1.00 50.59 194 THR A C 1
ATOM 1468 O O . THR A 1 194 ? 14.082 16.443 -20.206 1.00 50.59 194 THR A O 1
ATOM 1471 N N . LEU A 1 195 ? 14.312 17.581 -22.117 1.00 46.41 195 LEU A N 1
ATOM 1472 C CA . LEU A 1 195 ? 13.210 16.924 -22.824 1.00 46.41 195 LEU A CA 1
ATOM 1473 C C . LEU A 1 195 ? 13.588 15.524 -23.310 1.00 46.41 195 LEU A C 1
ATOM 1475 O O . LEU A 1 195 ? 12.835 14.589 -23.068 1.00 46.41 195 LEU A O 1
ATOM 1479 N N . THR A 1 196 ? 14.772 15.355 -23.903 1.00 45.25 196 THR A N 1
ATOM 1480 C CA . THR A 1 196 ? 15.290 14.033 -24.302 1.00 45.25 196 THR A CA 1
ATOM 1481 C C . THR A 1 196 ? 15.564 13.145 -23.094 1.00 45.25 196 THR A C 1
ATOM 1483 O O . THR A 1 196 ? 15.196 11.976 -23.112 1.00 45.25 196 THR A O 1
ATOM 1486 N N . THR A 1 197 ? 16.099 13.692 -21.997 1.00 47.72 197 THR A N 1
ATOM 1487 C CA . THR A 1 197 ? 16.211 12.938 -20.736 1.00 47.72 197 THR A CA 1
ATOM 1488 C C . THR A 1 197 ? 14.849 12.653 -20.097 1.00 47.72 197 THR A C 1
ATOM 1490 O O . THR A 1 197 ? 14.647 11.581 -19.555 1.00 47.72 197 THR A O 1
ATOM 1493 N N . ARG A 1 198 ? 13.838 13.518 -20.210 1.00 45.12 198 ARG A N 1
ATOM 1494 C CA . ARG A 1 198 ? 12.481 13.168 -19.743 1.00 45.12 198 ARG A CA 1
ATOM 1495 C C . ARG A 1 198 ? 11.808 12.081 -20.579 1.00 45.12 198 ARG A C 1
ATOM 1497 O O . ARG A 1 198 ? 11.070 11.279 -20.014 1.00 45.12 198 ARG A O 1
ATOM 1504 N N . LEU A 1 199 ? 12.035 12.070 -21.892 1.00 43.22 199 LEU A N 1
ATOM 1505 C CA . LEU A 1 199 ? 11.382 11.138 -22.813 1.00 43.22 199 LEU A CA 1
ATOM 1506 C C . LEU A 1 199 ? 12.046 9.754 -22.798 1.00 43.22 199 LEU A C 1
ATOM 1508 O O . LEU A 1 199 ? 11.351 8.749 -22.772 1.00 43.22 199 LEU A O 1
ATOM 1512 N N . LEU A 1 200 ? 13.382 9.702 -22.760 1.00 48.16 200 LEU A N 1
ATOM 1513 C CA . LEU A 1 200 ? 14.148 8.451 -22.817 1.00 48.16 200 LEU A CA 1
ATOM 1514 C C . LEU A 1 200 ? 14.223 7.717 -21.468 1.00 48.16 200 LEU A C 1
ATOM 1516 O O . LEU A 1 200 ? 14.506 6.527 -21.434 1.00 48.16 200 LEU A O 1
ATOM 1520 N N . TRP A 1 201 ? 14.000 8.407 -20.345 1.00 50.88 201 TRP A N 1
ATOM 1521 C CA . TRP A 1 201 ? 14.232 7.839 -19.008 1.00 50.88 201 TRP A CA 1
ATOM 1522 C C . TRP A 1 201 ? 12.976 7.228 -18.395 1.00 50.88 201 TRP A C 1
ATOM 1524 O O . TRP A 1 201 ? 13.056 6.618 -17.329 1.00 50.88 201 TRP A O 1
ATOM 1534 N N . ARG A 1 202 ? 11.819 7.393 -19.051 1.00 52.59 202 ARG A N 1
ATOM 1535 C CA . ARG A 1 202 ? 10.542 6.874 -18.557 1.00 52.59 202 ARG A CA 1
ATOM 1536 C C . ARG A 1 202 ? 10.526 5.342 -18.472 1.00 52.59 202 ARG A C 1
ATOM 1538 O O . ARG A 1 202 ? 9.831 4.814 -17.609 1.00 52.59 202 ARG A O 1
ATOM 1545 N N . ASP A 1 203 ? 11.348 4.664 -19.280 1.00 55.41 203 ASP A N 1
ATOM 1546 C CA . ASP A 1 203 ? 11.226 3.219 -19.516 1.00 55.41 203 ASP A CA 1
ATOM 1547 C C . ASP A 1 203 ? 12.440 2.369 -19.067 1.00 55.41 203 ASP A C 1
ATOM 1549 O O . ASP A 1 203 ? 12.384 1.148 -19.170 1.00 55.41 203 ASP A O 1
ATOM 1553 N N . ASP A 1 204 ? 13.528 2.951 -18.535 1.00 62.50 204 ASP A N 1
ATOM 1554 C CA . ASP A 1 204 ? 14.791 2.202 -18.307 1.00 62.50 204 ASP A CA 1
ATOM 1555 C C . ASP A 1 204 ? 15.080 1.840 -16.833 1.00 62.50 204 ASP A C 1
ATOM 1557 O O . ASP A 1 204 ? 16.107 1.242 -16.518 1.00 62.50 204 ASP A O 1
ATOM 1561 N N . ILE A 1 205 ? 14.203 2.194 -15.887 1.00 71.25 205 ILE A N 1
ATOM 1562 C CA . ILE A 1 205 ? 14.345 1.783 -14.479 1.00 71.25 205 ILE A CA 1
ATOM 1563 C C . ILE A 1 205 ? 13.397 0.623 -14.213 1.00 71.25 205 ILE A C 1
ATOM 1565 O O . ILE A 1 205 ? 12.183 0.756 -14.360 1.00 71.25 205 ILE A O 1
ATOM 1569 N N . SER A 1 206 ? 13.938 -0.511 -13.775 1.00 78.44 206 SER A N 1
ATOM 1570 C CA . SER A 1 206 ? 13.124 -1.676 -13.455 1.00 78.44 206 SER A CA 1
ATOM 1571 C C . SER A 1 206 ? 13.497 -2.277 -12.110 1.00 78.44 206 SER A C 1
ATOM 1573 O O . SER A 1 206 ? 14.639 -2.282 -11.683 1.00 78.44 206 SER A O 1
ATOM 1575 N N . LEU A 1 207 ? 12.512 -2.775 -11.395 1.00 81.75 207 LEU A N 1
ATOM 1576 C CA . LEU A 1 207 ? 12.652 -3.533 -10.175 1.00 81.75 207 LEU A CA 1
ATOM 1577 C C . LEU A 1 207 ? 12.726 -5.010 -10.543 1.00 81.75 207 LEU A C 1
ATOM 1579 O O . LEU A 1 207 ? 11.744 -5.578 -11.015 1.00 81.75 207 LEU A O 1
ATOM 1583 N N . LYS A 1 208 ? 13.875 -5.631 -10.294 1.00 84.62 208 LYS A N 1
ATOM 1584 C CA . LYS A 1 208 ? 14.049 -7.075 -10.363 1.00 84.62 208 LYS A CA 1
ATOM 1585 C C . LYS A 1 208 ? 13.715 -7.699 -9.011 1.00 84.62 208 LYS A C 1
ATOM 1587 O O . LYS A 1 208 ? 14.349 -7.398 -7.995 1.00 84.62 208 LYS A O 1
ATOM 1592 N N . LEU A 1 209 ? 12.733 -8.592 -9.009 1.00 84.44 209 LEU A N 1
ATOM 1593 C CA . LEU A 1 209 ? 12.324 -9.377 -7.850 1.00 84.44 209 LEU A CA 1
ATOM 1594 C C . LEU A 1 209 ? 12.560 -10.857 -8.136 1.00 84.44 209 LEU A C 1
ATOM 1596 O O . LEU A 1 209 ? 12.159 -11.350 -9.184 1.00 84.44 209 LEU A O 1
ATOM 1600 N N . LYS A 1 210 ? 13.187 -11.550 -7.184 1.00 88.19 210 LYS A N 1
ATOM 1601 C CA . LYS A 1 210 ? 13.355 -13.007 -7.213 1.00 88.19 210 LYS A CA 1
ATOM 1602 C C . LYS A 1 210 ? 12.282 -13.673 -6.364 1.00 88.19 210 LYS A C 1
ATOM 1604 O O . LYS A 1 210 ? 12.124 -13.277 -5.204 1.00 88.19 210 LYS A O 1
ATOM 1609 N N . GLY A 1 211 ? 11.559 -14.644 -6.906 1.00 86.19 211 GLY A N 1
ATOM 1610 C CA . GLY A 1 211 ? 10.552 -15.387 -6.154 1.00 86.19 211 GLY A CA 1
ATOM 1611 C C . GLY A 1 211 ? 11.152 -16.343 -5.109 1.00 86.19 211 GLY A C 1
ATOM 1612 O O . GLY A 1 211 ? 12.370 -16.525 -5.075 1.00 86.19 211 GLY A O 1
ATOM 1613 N N . PRO A 1 212 ? 10.320 -16.935 -4.232 1.00 91.25 212 PRO A N 1
ATOM 1614 C CA . PRO A 1 212 ? 8.858 -16.869 -4.248 1.00 91.25 212 PRO A CA 1
ATOM 1615 C C . PRO A 1 212 ? 8.309 -15.576 -3.620 1.00 91.25 212 PRO A C 1
ATOM 1617 O O . PRO A 1 212 ? 8.605 -15.269 -2.463 1.00 91.25 212 PRO A O 1
ATOM 1620 N N . ARG A 1 213 ? 7.497 -14.805 -4.360 1.00 90.31 213 ARG A N 1
ATOM 1621 C CA . ARG A 1 213 ? 6.916 -13.532 -3.878 1.00 90.31 213 ARG A CA 1
ATOM 1622 C C . ARG A 1 213 ? 5.558 -13.245 -4.485 1.00 90.31 213 ARG A C 1
ATOM 1624 O O . ARG A 1 213 ? 5.288 -13.628 -5.612 1.00 90.31 213 ARG A O 1
ATOM 1631 N N . ARG A 1 214 ? 4.752 -12.467 -3.773 1.00 92.62 214 ARG A N 1
ATOM 1632 C CA . ARG A 1 214 ? 3.540 -11.853 -4.308 1.00 92.62 214 ARG A CA 1
ATOM 1633 C C . ARG A 1 214 ? 3.776 -10.374 -4.539 1.00 92.62 214 ARG A C 1
ATOM 1635 O O . ARG A 1 214 ? 4.376 -9.711 -3.693 1.00 92.62 214 ARG A O 1
ATOM 1642 N N . VAL A 1 215 ? 3.298 -9.859 -5.662 1.00 93.19 215 VAL A N 1
ATOM 1643 C CA . VAL A 1 215 ? 3.452 -8.458 -6.054 1.00 93.19 215 VAL A CA 1
ATOM 1644 C C . VAL A 1 215 ? 2.097 -7.886 -6.433 1.00 93.19 215 VAL A C 1
ATOM 1646 O O . VAL A 1 215 ? 1.344 -8.509 -7.176 1.00 93.19 215 VAL A O 1
ATOM 1649 N N . ILE A 1 216 ? 1.805 -6.694 -5.924 1.00 95.00 216 ILE A N 1
ATOM 1650 C CA . ILE A 1 216 ? 0.637 -5.898 -6.280 1.00 95.00 216 ILE A CA 1
ATOM 1651 C C . ILE A 1 216 ? 1.086 -4.773 -7.203 1.00 95.00 216 ILE A C 1
ATOM 1653 O O . ILE A 1 216 ? 1.966 -3.972 -6.864 1.00 95.00 216 ILE A O 1
ATOM 1657 N N . LEU A 1 217 ? 0.454 -4.730 -8.365 1.00 94.00 217 LEU A N 1
ATOM 1658 C CA . LEU A 1 217 ? 0.714 -3.794 -9.439 1.00 94.00 217 LEU A CA 1
ATOM 1659 C C . LEU A 1 217 ? -0.499 -2.913 -9.702 1.00 94.00 217 LEU A C 1
ATOM 1661 O O . LEU A 1 217 ? -1.632 -3.318 -9.454 1.00 94.00 217 LEU A O 1
ATOM 1665 N N . GLN A 1 218 ? -0.237 -1.748 -10.277 1.00 92.12 218 GLN A N 1
ATOM 1666 C CA . GLN A 1 218 ? -1.232 -0.862 -10.869 1.00 92.12 218 GLN A CA 1
ATOM 1667 C C . GLN A 1 218 ? -0.925 -0.613 -12.343 1.00 92.12 218 GLN A C 1
ATOM 1669 O O . GLN A 1 218 ? 0.244 -0.617 -12.744 1.00 92.12 218 GLN A O 1
ATOM 1674 N N . THR A 1 219 ? -1.952 -0.373 -13.156 1.00 89.00 219 THR A N 1
ATOM 1675 C CA . THR A 1 219 ? -1.777 -0.049 -14.581 1.00 89.00 219 THR A CA 1
ATOM 1676 C C . THR A 1 219 ? -1.166 1.320 -14.793 1.00 89.00 219 THR A C 1
ATOM 1678 O O . THR A 1 219 ? -0.309 1.487 -15.661 1.00 89.00 219 THR A O 1
ATOM 1681 N N . GLU A 1 220 ? -1.591 2.307 -14.006 1.00 87.38 220 GLU A N 1
ATOM 1682 C CA . GLU A 1 220 ? -1.103 3.668 -14.156 1.00 87.38 220 GLU A CA 1
ATOM 1683 C C . GLU A 1 220 ? 0.035 3.934 -13.182 1.00 87.38 220 GLU A C 1
ATOM 1685 O O . GLU A 1 220 ? -0.094 3.813 -11.967 1.00 87.38 220 GLU A O 1
ATOM 1690 N N . GLY A 1 221 ? 1.201 4.249 -13.740 1.00 78.88 221 GLY A N 1
ATOM 1691 C CA . GLY A 1 221 ? 2.405 4.449 -12.954 1.00 78.88 221 GLY A CA 1
ATOM 1692 C C . GLY A 1 221 ? 2.369 5.766 -12.184 1.00 78.88 221 GLY A C 1
ATOM 1693 O O . GLY A 1 221 ? 2.084 6.824 -12.748 1.00 78.88 221 GLY A O 1
ATOM 1694 N N . THR A 1 222 ? 2.758 5.727 -10.912 1.00 80.31 222 THR A N 1
ATOM 1695 C CA . THR A 1 222 ? 3.020 6.945 -10.145 1.00 80.31 222 THR A CA 1
ATOM 1696 C C . THR A 1 222 ? 4.273 7.625 -10.688 1.00 80.31 222 THR A C 1
ATOM 1698 O O . THR A 1 222 ? 5.258 6.977 -11.052 1.00 80.31 222 THR A O 1
ATOM 1701 N N . SER A 1 223 ? 4.248 8.953 -10.751 1.00 74.62 223 SER A N 1
ATOM 1702 C CA . SER A 1 223 ? 5.354 9.723 -11.312 1.00 74.62 223 SER A CA 1
ATOM 1703 C C . SER A 1 223 ? 6.656 9.496 -10.532 1.00 74.62 223 SER A C 1
ATOM 1705 O O . SER A 1 223 ? 6.668 9.524 -9.302 1.00 74.62 223 SER A O 1
ATOM 1707 N N . LEU A 1 224 ? 7.765 9.269 -11.246 1.00 71.44 224 LEU A N 1
ATOM 1708 C CA . LEU A 1 224 ? 9.062 8.907 -10.651 1.00 71.44 224 LEU A CA 1
ATOM 1709 C C . LEU A 1 224 ? 9.616 9.975 -9.696 1.00 71.44 224 LEU A C 1
ATOM 1711 O O . LEU A 1 224 ? 10.355 9.645 -8.776 1.00 71.44 224 LEU A O 1
ATOM 1715 N N . ASP A 1 225 ? 9.251 11.243 -9.882 1.00 67.44 225 ASP A N 1
ATOM 1716 C CA . ASP A 1 225 ? 9.603 12.347 -8.981 1.00 67.44 225 ASP A CA 1
ATOM 1717 C C . ASP A 1 225 ? 8.872 12.293 -7.632 1.00 67.44 225 ASP A C 1
ATOM 1719 O O . ASP A 1 225 ? 9.341 12.887 -6.663 1.00 67.44 225 ASP A O 1
ATOM 1723 N N . GLU A 1 226 ? 7.736 11.594 -7.554 1.00 70.31 226 GLU A N 1
ATOM 1724 C CA . GLU A 1 226 ? 7.076 11.293 -6.281 1.00 70.31 226 GLU A CA 1
ATOM 1725 C C . GLU A 1 226 ? 7.696 10.074 -5.581 1.00 70.31 226 GLU A C 1
ATOM 1727 O O . GLU A 1 226 ? 7.529 9.927 -4.369 1.00 70.31 226 GLU A O 1
ATOM 1732 N N . LEU A 1 227 ? 8.418 9.223 -6.320 1.00 69.38 227 LEU A N 1
ATOM 1733 C CA . LEU A 1 227 ? 9.018 7.985 -5.809 1.00 69.38 227 LEU A CA 1
ATOM 1734 C C . LEU A 1 227 ? 10.497 8.133 -5.441 1.00 69.38 227 LEU A C 1
ATOM 1736 O O . LEU A 1 227 ? 10.952 7.482 -4.505 1.00 69.38 227 LEU A O 1
ATOM 1740 N N . PHE A 1 228 ? 11.240 8.984 -6.150 1.00 69.50 228 PHE A N 1
ATOM 1741 C CA . PHE A 1 228 ? 12.689 9.125 -6.012 1.00 69.50 228 PHE A CA 1
ATOM 1742 C C . PHE A 1 228 ? 13.111 10.590 -5.909 1.00 69.50 228 PHE A C 1
ATOM 1744 O O . PHE A 1 228 ? 12.586 11.463 -6.606 1.00 69.50 228 PHE A O 1
ATOM 1751 N N . THR A 1 229 ? 14.134 10.873 -5.097 1.00 67.12 229 THR A N 1
ATOM 1752 C CA . THR A 1 229 ? 14.728 12.218 -5.096 1.00 67.12 229 THR A CA 1
ATOM 1753 C C . THR A 1 229 ? 15.578 12.422 -6.351 1.00 67.12 229 THR A C 1
ATOM 1755 O O . THR A 1 229 ? 16.293 11.522 -6.788 1.00 67.12 229 THR A O 1
ATOM 1758 N N . LYS A 1 230 ? 15.594 13.645 -6.900 1.00 64.56 230 LYS A N 1
ATOM 1759 C CA . LYS A 1 230 ? 16.459 14.008 -8.041 1.00 64.56 230 LYS A CA 1
ATOM 1760 C C . LYS A 1 230 ? 17.931 13.625 -7.829 1.00 64.56 230 LYS A C 1
ATOM 1762 O O . LYS A 1 230 ? 18.587 13.210 -8.773 1.00 64.56 230 LYS A O 1
ATOM 1767 N N . THR A 1 231 ? 18.453 13.750 -6.610 1.00 62.66 231 THR A N 1
ATOM 1768 C CA . THR A 1 231 ? 19.831 13.363 -6.271 1.00 62.66 231 THR A CA 1
ATOM 1769 C C . THR A 1 231 ? 20.049 11.855 -6.320 1.00 62.66 231 THR A C 1
ATOM 1771 O O . THR A 1 231 ? 21.066 11.424 -6.842 1.00 62.66 231 THR A O 1
ATOM 1774 N N . GLU A 1 232 ? 19.094 11.050 -5.854 1.00 62.25 232 GLU A N 1
ATOM 1775 C CA . GLU A 1 232 ? 19.171 9.581 -5.899 1.00 62.25 232 GLU A CA 1
ATOM 1776 C C . GLU A 1 232 ? 19.181 9.073 -7.336 1.00 62.25 232 GLU A C 1
ATOM 1778 O O . GLU A 1 232 ? 20.009 8.234 -7.696 1.00 62.25 232 GLU A O 1
ATOM 1783 N N . LEU A 1 233 ? 18.328 9.669 -8.176 1.00 61.41 233 LEU A N 1
ATOM 1784 C CA . LEU A 1 233 ? 18.328 9.411 -9.610 1.00 61.41 233 LEU A CA 1
ATOM 1785 C C . LEU A 1 233 ? 19.683 9.767 -10.234 1.00 61.41 233 LEU A C 1
ATOM 1787 O O . LEU A 1 233 ? 20.206 8.982 -11.007 1.00 61.41 233 LEU A O 1
ATOM 1791 N N . MET A 1 234 ? 20.298 10.900 -9.882 1.00 56.88 234 MET A N 1
ATOM 1792 C CA . MET A 1 234 ? 21.559 11.342 -10.498 1.00 56.88 234 MET A CA 1
ATOM 1793 C C . MET A 1 234 ? 22.806 10.588 -9.996 1.00 56.88 234 MET A C 1
ATOM 1795 O O . MET A 1 234 ? 23.677 10.245 -10.795 1.00 56.88 234 MET A O 1
ATOM 1799 N N . THR A 1 235 ? 22.915 10.299 -8.694 1.00 58.47 235 THR A N 1
ATOM 1800 C CA . THR A 1 235 ? 24.119 9.702 -8.078 1.00 58.47 235 THR A CA 1
ATOM 1801 C C . THR A 1 235 ? 24.419 8.295 -8.592 1.00 58.47 235 THR A C 1
ATOM 1803 O O . THR A 1 235 ? 25.581 7.923 -8.732 1.00 58.47 235 THR A O 1
ATOM 1806 N N . ARG A 1 236 ? 23.397 7.493 -8.901 1.00 54.84 236 ARG A N 1
ATOM 1807 C CA . ARG A 1 236 ? 23.601 6.126 -9.406 1.00 54.84 236 ARG A CA 1
ATOM 1808 C C . ARG A 1 236 ? 23.847 6.058 -10.913 1.00 54.84 236 ARG A C 1
ATOM 1810 O O . ARG A 1 236 ? 24.376 5.055 -11.377 1.00 54.84 236 ARG A O 1
ATOM 1817 N N . ILE A 1 237 ? 23.523 7.118 -11.651 1.00 48.47 237 ILE A N 1
ATOM 1818 C CA . ILE A 1 237 ? 23.761 7.221 -13.100 1.00 48.47 237 ILE A CA 1
ATOM 1819 C C . ILE A 1 237 ? 25.217 7.563 -13.401 1.00 48.47 237 ILE A C 1
ATOM 1821 O O . ILE A 1 237 ? 25.736 7.125 -14.415 1.00 48.47 237 ILE A O 1
ATOM 1825 N N . ALA A 1 238 ? 25.885 8.284 -12.500 1.00 43.59 238 ALA A N 1
ATOM 1826 C CA . ALA A 1 238 ? 27.298 8.627 -12.639 1.00 43.59 238 ALA A CA 1
ATOM 1827 C C . ALA A 1 238 ? 28.264 7.467 -12.314 1.00 43.59 238 ALA A C 1
ATOM 1829 O O . ALA A 1 238 ? 29.435 7.547 -12.662 1.00 43.59 238 ALA A O 1
ATOM 1830 N N . ASN A 1 239 ? 27.790 6.405 -11.648 1.00 37.72 239 ASN A N 1
ATOM 1831 C CA . ASN A 1 239 ? 28.607 5.272 -11.184 1.00 37.72 239 ASN A CA 1
ATOM 1832 C C . ASN A 1 239 ? 28.427 3.996 -12.033 1.00 37.72 239 ASN A C 1
ATOM 1834 O O . ASN A 1 239 ? 28.566 2.884 -11.514 1.00 37.72 239 ASN A O 1
ATOM 1838 N N . LYS A 1 240 ? 28.103 4.137 -13.322 1.00 38.19 240 LYS A N 1
ATOM 1839 C CA . LYS A 1 240 ? 28.111 3.034 -14.288 1.00 38.19 240 LYS A CA 1
ATOM 1840 C C . LYS A 1 240 ? 28.632 3.481 -15.642 1.00 38.19 240 LYS A C 1
ATOM 1842 O O . LYS A 1 240 ? 28.135 4.517 -16.129 1.00 38.19 240 LYS A O 1
#

Organism: NCBI:txid796027

InterPro domains:
  IPR002838 Mitochondrial biogenesis protein AIM24 [PF01987] (2-219)
  IPR016031 Tryptophan RNA-binding attenuator protein-like domain superfamily [SSF51219] (19-155)
  IPR036983 Mitochondrial biogenesis AIM24 superfamily [G3DSA:3.60.160.10] (1-230)